Protein AF-X0PA87-F1 (afdb_monomer)

Secondary structure (DSSP, 8-state):
---TT-EEEETTTEEEEEEEE--SS-E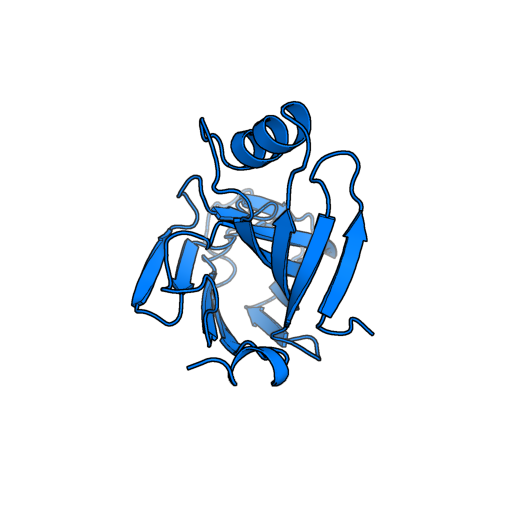EEEETTEEEEEEEEEEEEEE--SHHHHHHHHHTTT-S---SSEEEEEEEEEEEE-SSS-EE---EEEEEETTS-EEETTSTTEEETTTT-EE-TT-EEEEEEEEE-TTSSTTS--SEEEEEEPPEEETTT-SEEE--EEEEEEPEE-GGGS---

Radius of gyration: 17.2 Å; Cα contacts (8 Å, |Δi|>4): 449; chains: 1; bounding box: 37×33×51 Å

Solvent-accessible surface area (backbone atoms only — not comparable to full-atom values): 9446 Å² total; per-residue (Å²): 134,92,56,68,73,44,65,50,80,38,91,60,41,21,39,39,29,34,49,27,40,40,47,97,54,70,47,79,48,75,30,82,54,37,38,40,32,42,50,36,36,34,33,35,36,31,40,44,80,50,69,67,17,41,48,51,58,7,53,78,40,78,37,95,66,63,67,80,60,37,29,30,41,42,34,37,34,35,45,33,31,62,36,92,53,42,32,25,34,37,27,57,49,30,35,36,39,61,78,73,46,73,47,47,39,80,38,64,49,34,46,47,74,40,46,64,37,75,39,48,46,69,35,73,50,78,36,45,36,42,31,66,36,62,83,62,43,103,74,49,67,55,59,28,36,38,43,32,33,34,50,20,23,30,60,89,75,67,44,77,66,24,69,49,54,71,46,81,38,53,40,46,65,58,76,87,73,70,80,80,125

Foldseek 3Di:
DDDAQDWDQDPQAGIKGWFKWFDPAWDWDDFPQKIKIFGIKTKIWTADDDPNNQCSVQVQLVHPGDDGGFIKMKTKMKMFGQDQAKKFWQWFQWKAFQVGDIDGCPHSQKDKPSHRDIDGHGDMDMIMIMGGQRPPDPHSDGQKMKTKGQFMAGPVVRHGPGHIDMDIGGMDGDPVVPPPD

Nearest PDB structures (foldseek):
  7n61-assembly1_0J  TM=5.882E-01  e=2.502E-02  Chlamydomonas reinhardtii
  4be5-assembly1_A  TM=5.540E-01  e=1.232E-01  Vibrio cholerae MJ-1236
  7som-assembly1_K  TM=5.289E-01  e=8.385E-02  Chlamydomonas reinhardtii
  4bei-assembly1_H  TM=6.054E-01  e=5.743E-01  Vibrio cholerae MJ-1236
  7ptb-assembly1_A  TM=3.707E-01  e=1.900E-02  Homo sapiens

pLDDT: mean 90.06, std 13.09, range [32.44, 98.69]

Structure (mmCIF, N/CA/C/O backbone):
data_AF-X0PA87-F1
#
_entry.id   AF-X0PA87-F1
#
loop_
_atom_site.group_PDB
_atom_site.id
_atom_site.type_symbol
_atom_site.label_atom_id
_atom_site.label_alt_id
_atom_site.label_comp_id
_atom_site.label_asym_id
_atom_site.label_entity_id
_atom_site.label_seq_id
_atom_site.pdbx_PDB_ins_code
_atom_site.Cartn_x
_atom_site.Cartn_y
_atom_site.Cartn_z
_atom_site.occupancy
_atom_site.B_iso_or_equiv
_atom_site.auth_seq_id
_atom_site.auth_comp_id
_atom_site.auth_asym_id
_atom_site.auth_atom_id
_atom_site.pdbx_PDB_model_num
ATOM 1 N N . MET A 1 1 ? -12.350 4.357 -14.868 1.00 54.88 1 MET A N 1
ATOM 2 C CA . MET A 1 1 ? -12.023 2.932 -14.629 1.00 54.88 1 MET A CA 1
ATOM 3 C C . MET A 1 1 ? -10.604 2.688 -15.135 1.00 54.88 1 MET A C 1
ATOM 5 O O . MET A 1 1 ? -10.322 3.093 -16.253 1.00 54.88 1 MET A O 1
ATOM 9 N N . TYR A 1 2 ? -9.698 2.139 -14.320 1.00 68.12 2 TYR A N 1
ATOM 10 C CA . TYR A 1 2 ? -8.315 1.862 -14.744 1.00 68.12 2 TYR A CA 1
ATOM 11 C C . TYR A 1 2 ? -8.292 0.646 -15.678 1.00 68.12 2 TYR A C 1
ATOM 13 O O . TYR A 1 2 ? -8.877 -0.379 -15.330 1.00 68.12 2 TYR A O 1
ATOM 21 N N . LYS A 1 3 ? -7.640 0.746 -16.842 1.00 82.62 3 LYS A N 1
ATOM 22 C CA . LYS A 1 3 ? -7.539 -0.363 -17.802 1.00 82.62 3 LYS A CA 1
ATOM 23 C C . LYS A 1 3 ? -6.118 -0.922 -17.787 1.00 82.62 3 LYS A C 1
ATOM 25 O O . LYS A 1 3 ? -5.158 -0.171 -17.950 1.00 82.62 3 LYS A O 1
ATOM 30 N N . ILE A 1 4 ? -5.990 -2.232 -17.578 1.00 87.75 4 ILE A N 1
ATOM 31 C CA . ILE A 1 4 ? -4.696 -2.919 -17.652 1.00 87.75 4 ILE A CA 1
ATOM 32 C C . ILE A 1 4 ? -4.081 -2.671 -19.039 1.00 87.75 4 ILE A C 1
ATOM 34 O O . ILE A 1 4 ? -4.796 -2.540 -20.030 1.00 87.75 4 ILE A O 1
ATOM 38 N N . GLY A 1 5 ? -2.762 -2.497 -19.088 1.00 86.44 5 GLY A N 1
ATOM 39 C CA . GLY A 1 5 ? -2.028 -2.148 -20.300 1.00 86.44 5 GLY A CA 1
ATOM 40 C C . GLY A 1 5 ? -1.913 -0.642 -20.551 1.00 86.44 5 GLY A C 1
ATOM 41 O O . GLY A 1 5 ? -1.019 -0.234 -21.295 1.00 86.44 5 GLY A O 1
ATOM 42 N N . GLN A 1 6 ? -2.735 0.198 -19.903 1.00 90.00 6 GLN A N 1
ATOM 43 C CA . GLN A 1 6 ? -2.573 1.654 -19.972 1.00 90.00 6 GLN A CA 1
ATOM 44 C C . GLN A 1 6 ? -1.237 2.090 -19.374 1.00 90.00 6 GLN A C 1
ATOM 46 O O . GLN A 1 6 ? -0.780 1.554 -18.361 1.00 90.00 6 GLN A O 1
ATOM 51 N N . TYR A 1 7 ? -0.642 3.111 -19.983 1.00 93.00 7 TYR A N 1
ATOM 52 C CA . TYR A 1 7 ? 0.563 3.745 -19.477 1.00 93.00 7 TYR A CA 1
ATOM 53 C C . TYR A 1 7 ? 0.466 5.267 -19.546 1.00 93.00 7 TYR A C 1
ATOM 55 O O . TYR A 1 7 ? -0.302 5.827 -20.325 1.00 93.00 7 TYR A O 1
ATOM 63 N N . TYR A 1 8 ? 1.297 5.928 -18.750 1.00 93.00 8 TYR A N 1
ATOM 64 C CA . TYR A 1 8 ? 1.559 7.359 -18.842 1.00 93.00 8 TYR A CA 1
ATOM 65 C C . TYR A 1 8 ? 3.053 7.625 -18.652 1.00 93.00 8 TYR A C 1
ATOM 67 O O . TYR A 1 8 ? 3.792 6.772 -18.159 1.00 93.00 8 TYR A O 1
ATOM 75 N N . ASN A 1 9 ? 3.519 8.799 -19.069 1.00 95.12 9 ASN A N 1
ATOM 76 C CA . ASN A 1 9 ? 4.900 9.214 -18.839 1.00 95.12 9 ASN A CA 1
ATOM 77 C C . ASN A 1 9 ? 4.961 10.113 -17.601 1.00 95.12 9 ASN A C 1
ATOM 79 O O . ASN A 1 9 ? 4.215 11.082 -17.492 1.00 95.12 9 ASN A O 1
ATOM 83 N N . SER A 1 10 ? 5.865 9.793 -16.685 1.00 94.69 10 SER A N 1
ATOM 84 C CA . SER A 1 10 ? 6.226 10.605 -15.530 1.00 94.69 10 SER A CA 1
ATOM 85 C C . SER A 1 10 ? 7.585 11.252 -15.769 1.00 94.69 10 SER A C 1
ATOM 87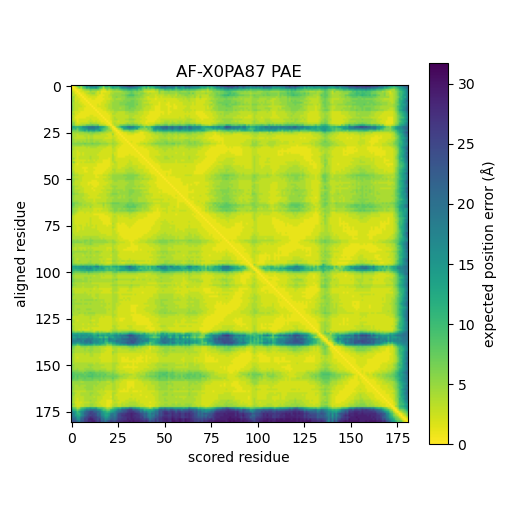 O O . SER A 1 10 ? 8.547 10.574 -16.138 1.00 94.69 10 SER A O 1
ATOM 89 N N . ALA A 1 11 ? 7.693 12.553 -15.496 1.00 94.06 11 ALA A N 1
ATOM 90 C CA . ALA A 1 11 ? 8.983 13.237 -15.501 1.00 94.06 11 ALA A CA 1
ATOM 91 C C . ALA A 1 11 ? 9.952 12.613 -14.477 1.00 94.06 11 ALA A C 1
ATOM 93 O O . ALA A 1 11 ? 11.125 12.411 -14.794 1.00 94.06 11 ALA A O 1
ATOM 94 N N . LYS A 1 12 ? 9.441 12.226 -13.294 1.00 94.69 12 LYS A N 1
ATOM 95 C CA . LYS A 1 12 ? 10.229 11.661 -12.186 1.00 94.69 12 LYS A CA 1
ATOM 96 C C . LYS A 1 12 ? 10.610 10.192 -12.400 1.00 94.69 12 LYS A C 1
ATOM 98 O O . LYS A 1 12 ? 11.721 9.817 -12.042 1.00 94.69 12 LYS A O 1
ATOM 103 N N . TYR A 1 13 ? 9.734 9.387 -13.009 1.00 94.00 13 TYR A N 1
ATOM 104 C CA . TYR A 1 13 ? 9.865 7.917 -13.021 1.00 94.00 13 TYR A CA 1
ATOM 105 C C . TYR A 1 13 ? 9.933 7.268 -14.413 1.00 94.00 13 TYR A C 1
ATOM 107 O O . TYR A 1 13 ? 10.016 6.047 -14.531 1.00 94.00 13 TYR A O 1
ATOM 115 N N . GLY A 1 14 ? 9.888 8.053 -15.489 1.00 94.38 14 GLY A N 1
ATOM 116 C CA . GLY A 1 14 ? 9.795 7.512 -16.844 1.00 94.38 14 GLY A CA 1
ATOM 117 C C . GLY A 1 14 ? 8.398 6.968 -17.147 1.00 94.38 14 GLY A C 1
ATOM 1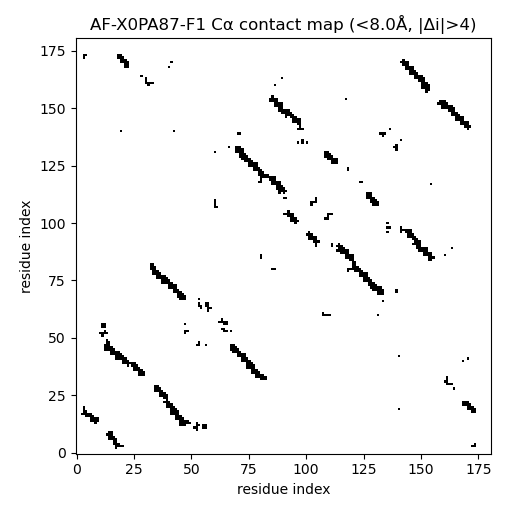18 O O . GLY A 1 14 ? 7.397 7.488 -16.655 1.00 94.38 14 GLY A O 1
ATOM 119 N N . ARG A 1 15 ? 8.295 5.952 -18.008 1.00 96.06 15 ARG A N 1
ATOM 120 C CA . ARG A 1 15 ? 6.987 5.385 -18.375 1.00 96.06 15 ARG A CA 1
ATOM 121 C C . ARG A 1 15 ? 6.460 4.516 -17.237 1.00 96.06 15 ARG A C 1
ATOM 123 O O . ARG A 1 15 ? 7.155 3.598 -16.836 1.00 96.06 15 ARG A O 1
ATOM 130 N N . ILE A 1 16 ? 5.230 4.753 -16.795 1.00 94.75 16 ILE A N 1
ATOM 131 C CA . ILE A 1 16 ? 4.527 3.940 -15.798 1.00 94.75 16 ILE A CA 1
ATOM 132 C C . ILE A 1 16 ? 3.404 3.193 -16.508 1.00 94.75 16 ILE A C 1
ATOM 134 O O . ILE A 1 16 ? 2.519 3.830 -17.080 1.00 94.75 16 ILE A O 1
ATOM 138 N N . LYS A 1 17 ? 3.434 1.860 -16.486 1.00 93.88 17 LYS A N 1
ATOM 139 C CA . LYS A 1 17 ? 2.418 0.982 -17.084 1.00 93.88 17 LYS A CA 1
ATOM 140 C C . LYS A 1 17 ? 1.664 0.231 -15.991 1.00 93.88 17 LYS A C 1
ATOM 142 O O . LYS A 1 17 ? 2.292 -0.388 -15.142 1.00 93.88 17 LYS A O 1
ATOM 147 N N . LEU A 1 18 ? 0.333 0.239 -16.037 1.00 93.00 18 LEU A N 1
ATOM 148 C CA . LEU A 1 18 ? -0.506 -0.622 -15.200 1.00 93.00 18 LEU A CA 1
ATOM 149 C C . LEU A 1 18 ? -0.502 -2.042 -15.778 1.00 93.00 18 LEU A C 1
ATOM 151 O O . LEU A 1 18 ? -0.978 -2.247 -16.895 1.00 93.00 18 LEU A O 1
ATOM 155 N N . THR A 1 19 ? 0.012 -3.014 -15.031 1.00 91.62 19 THR A N 1
ATOM 156 C CA . THR A 1 19 ? 0.143 -4.411 -15.481 1.00 91.62 19 THR A CA 1
ATOM 157 C C . THR A 1 19 ? -0.821 -5.353 -14.774 1.00 91.62 19 THR A C 1
ATOM 159 O O . THR A 1 19 ? -1.276 -6.308 -15.395 1.00 91.62 19 THR A O 1
ATOM 162 N N . GLY A 1 20 ? -1.220 -5.048 -13.537 1.00 91.25 20 GLY A N 1
ATOM 163 C CA . GLY A 1 20 ? -2.199 -5.847 -12.803 1.00 91.25 20 GLY A CA 1
ATOM 164 C C . GLY A 1 20 ? -3.078 -5.024 -11.867 1.00 91.25 20 GLY A C 1
ATOM 165 O O . GLY A 1 20 ? -2.717 -3.924 -11.445 1.00 91.25 20 GLY A O 1
ATOM 166 N N . ILE A 1 21 ? -4.252 -5.549 -11.527 1.00 91.62 21 ILE A N 1
ATOM 167 C CA . ILE A 1 21 ? -5.186 -4.936 -10.573 1.00 91.62 21 ILE A CA 1
ATOM 168 C C . ILE A 1 21 ? -5.837 -6.012 -9.714 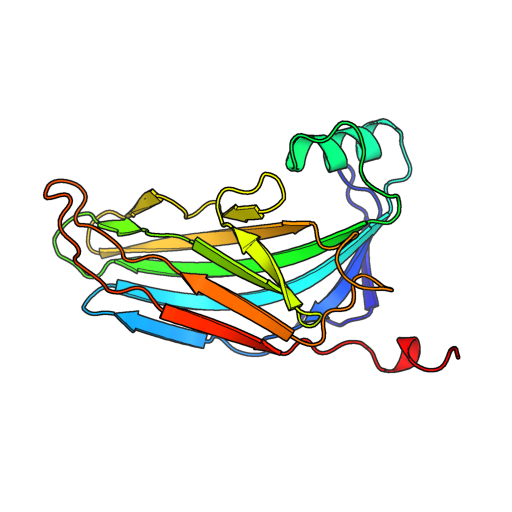1.00 91.62 21 ILE A C 1
ATOM 170 O O . ILE A 1 21 ? -6.230 -7.054 -10.228 1.00 91.62 21 ILE A O 1
ATOM 174 N N . SER A 1 22 ? -5.979 -5.759 -8.414 1.00 86.69 22 SER A N 1
ATOM 175 C CA . SER A 1 22 ? -6.669 -6.699 -7.531 1.00 86.69 22 SER A CA 1
ATOM 176 C C . SER A 1 22 ? -8.156 -6.425 -7.411 1.00 86.69 22 SER A C 1
ATOM 178 O O . SER A 1 22 ? -9.012 -7.278 -7.636 1.00 86.69 22 SER A O 1
ATOM 180 N N . THR A 1 23 ? -8.477 -5.197 -7.027 1.00 68.19 23 THR A N 1
ATOM 181 C CA . THR A 1 23 ? -9.795 -4.868 -6.512 1.00 68.19 23 THR A CA 1
ATOM 182 C C . THR A 1 23 ? -10.525 -3.966 -7.497 1.00 68.19 23 THR A C 1
ATOM 184 O O . THR A 1 23 ? -10.134 -2.829 -7.752 1.00 68.19 23 THR A O 1
ATOM 187 N N . LYS A 1 24 ? -11.626 -4.484 -8.061 1.00 64.69 24 LYS A N 1
ATOM 188 C CA . LYS A 1 24 ? -12.624 -3.680 -8.795 1.00 64.69 24 LYS A CA 1
ATOM 189 C C . LYS A 1 24 ? -13.579 -2.933 -7.850 1.00 64.69 24 LYS A C 1
ATOM 191 O O . LYS A 1 24 ? -14.356 -2.103 -8.308 1.00 64.69 24 LYS A O 1
ATOM 196 N N . ARG A 1 25 ? -13.543 -3.255 -6.550 1.00 78.31 25 ARG A N 1
ATOM 197 C CA . ARG A 1 25 ? -14.411 -2.714 -5.496 1.00 78.31 25 ARG A CA 1
ATOM 198 C C . ARG A 1 25 ? -13.648 -2.542 -4.186 1.00 78.31 25 ARG A C 1
ATOM 200 O O . ARG A 1 25 ? -12.702 -3.282 -3.930 1.00 78.31 25 ARG A O 1
ATOM 207 N N . ASN A 1 26 ? -14.121 -1.622 -3.355 1.00 92.06 26 ASN A N 1
ATOM 208 C CA . ASN A 1 26 ? -13.620 -1.421 -2.000 1.00 92.06 26 ASN A CA 1
ATOM 209 C C . ASN A 1 26 ? -13.784 -2.694 -1.147 1.00 92.06 26 ASN A C 1
ATOM 211 O O . ASN A 1 26 ? -14.815 -3.364 -1.233 1.00 92.06 26 ASN A O 1
ATOM 215 N N . VAL A 1 27 ? -12.804 -2.986 -0.289 1.00 94.50 27 VAL A N 1
ATOM 216 C CA . VAL A 1 27 ? -12.886 -4.037 0.743 1.00 94.50 27 VAL A CA 1
ATOM 217 C C . VAL A 1 27 ? -12.806 -3.377 2.115 1.00 94.50 27 VAL A C 1
ATOM 219 O O . VAL A 1 27 ? -11.877 -2.614 2.364 1.00 94.50 27 VAL A O 1
ATOM 222 N N . VAL A 1 28 ? -13.778 -3.635 2.991 1.00 97.19 28 VAL A N 1
ATOM 223 C CA . VAL A 1 28 ? -13.939 -2.916 4.265 1.00 97.19 28 VAL A CA 1
ATOM 224 C C . VAL A 1 28 ? -13.661 -3.839 5.448 1.00 97.19 28 VAL A C 1
ATOM 226 O O . VAL A 1 28 ? -14.223 -4.927 5.538 1.00 97.19 28 VAL A O 1
ATOM 229 N N . TYR A 1 29 ? -12.839 -3.364 6.379 1.00 98.00 29 TYR A N 1
ATOM 230 C CA . TYR A 1 29 ? -12.513 -4.019 7.637 1.00 98.00 29 TYR A CA 1
ATOM 231 C C . TYR A 1 29 ? -12.895 -3.103 8.795 1.00 98.00 29 TYR A C 1
ATOM 233 O O . TYR A 1 29 ? -12.326 -2.026 8.960 1.00 98.00 29 TYR A O 1
ATOM 241 N N . THR A 1 30 ? -13.838 -3.551 9.619 1.00 98.19 30 THR A N 1
ATOM 242 C CA . THR A 1 30 ? -14.229 -2.854 10.848 1.00 98.19 30 THR A CA 1
ATOM 243 C C . THR A 1 30 ? -13.628 -3.574 12.046 1.00 98.19 30 THR A C 1
ATOM 245 O O . THR A 1 30 ? -13.776 -4.792 12.201 1.00 98.19 30 THR A O 1
ATOM 248 N N . ARG A 1 31 ? -12.919 -2.828 12.892 1.00 97.81 31 ARG A N 1
ATOM 249 C CA . ARG A 1 31 ? -12.342 -3.305 14.152 1.00 97.81 31 ARG A CA 1
ATOM 250 C C . ARG A 1 31 ? -12.683 -2.284 15.230 1.00 97.81 31 ARG A C 1
ATOM 252 O O . ARG A 1 31 ? -12.038 -1.243 15.338 1.00 97.81 31 ARG A O 1
ATOM 259 N N . ASN A 1 32 ? -13.724 -2.579 16.011 1.00 97.25 32 ASN A N 1
ATOM 260 C CA . ASN A 1 32 ? -14.371 -1.619 16.909 1.00 97.25 32 ASN A CA 1
ATOM 261 C C . ASN A 1 32 ? -14.790 -0.354 16.137 1.00 97.25 32 ASN A C 1
ATOM 263 O O . ASN A 1 32 ? -15.474 -0.455 15.123 1.00 97.25 32 ASN A O 1
ATOM 267 N N . GLN A 1 33 ? -14.367 0.825 16.590 1.00 97.81 33 GLN A N 1
ATOM 268 C CA . GLN A 1 33 ? -14.696 2.110 15.972 1.00 97.81 33 GLN A CA 1
ATOM 269 C C . GLN A 1 33 ? -13.639 2.560 14.944 1.00 97.81 33 GLN A C 1
ATOM 271 O O . GLN A 1 33 ? -13.650 3.707 14.514 1.00 97.81 33 GLN A O 1
ATOM 276 N N . LEU A 1 34 ? -12.730 1.674 14.521 1.00 98.31 34 LEU A N 1
ATOM 277 C CA . LEU A 1 34 ? -11.783 1.936 13.437 1.00 98.31 34 LEU A CA 1
ATOM 278 C C . LEU A 1 34 ? -12.212 1.175 12.181 1.00 98.31 34 LEU A C 1
ATOM 280 O O . LEU A 1 34 ? -12.388 -0.046 12.220 1.00 98.31 34 LEU A O 1
ATOM 284 N N . ILE A 1 35 ? -12.371 1.894 11.073 1.00 98.62 35 ILE A N 1
ATOM 285 C CA . ILE A 1 35 ? -12.762 1.321 9.783 1.00 98.62 35 ILE A CA 1
ATOM 286 C C . ILE A 1 35 ? -11.627 1.537 8.791 1.00 98.62 35 ILE A C 1
ATOM 288 O O . ILE A 1 35 ? -11.270 2.679 8.505 1.00 98.62 35 ILE A O 1
ATOM 292 N N . THR A 1 36 ? -11.110 0.455 8.216 1.00 98.56 36 THR A N 1
ATOM 293 C CA . THR A 1 36 ? -10.138 0.511 7.123 1.00 98.56 36 THR A CA 1
ATOM 294 C C . THR A 1 36 ? -10.773 0.006 5.837 1.00 98.56 36 THR A C 1
ATOM 296 O O . THR A 1 36 ? -11.317 -1.092 5.785 1.00 98.56 36 THR A O 1
ATOM 299 N N . THR A 1 37 ? -10.702 0.805 4.778 1.00 98.25 37 THR A N 1
ATOM 300 C CA . THR A 1 37 ? -11.190 0.455 3.444 1.00 98.25 37 THR A CA 1
ATOM 301 C C . THR A 1 37 ? -10.017 0.332 2.490 1.00 98.25 37 THR A C 1
ATOM 303 O O . THR A 1 37 ? -9.390 1.337 2.180 1.00 98.25 37 THR A O 1
ATOM 306 N N . ILE A 1 38 ? -9.744 -0.862 1.975 1.00 97.31 38 ILE A N 1
ATOM 307 C CA . ILE A 1 38 ? -8.821 -1.034 0.852 1.00 97.31 38 ILE A CA 1
ATOM 308 C C . ILE A 1 38 ? -9.540 -0.563 -0.410 1.00 97.31 38 ILE A C 1
ATOM 310 O O . ILE A 1 38 ? -10.510 -1.187 -0.840 1.00 97.31 38 ILE A O 1
ATOM 314 N N . ASN A 1 39 ? -9.098 0.561 -0.975 1.00 95.00 39 ASN A N 1
ATOM 315 C CA . ASN A 1 39 ? -9.761 1.207 -2.106 1.00 95.00 39 ASN A CA 1
ATOM 316 C C . ASN A 1 39 ? -9.394 0.538 -3.428 1.00 95.00 39 ASN A C 1
ATOM 318 O O . ASN A 1 39 ? -10.259 0.200 -4.232 1.00 95.00 39 ASN A O 1
ATOM 322 N N . TRP A 1 40 ? -8.096 0.349 -3.650 1.00 93.56 40 TRP A N 1
ATOM 323 C CA . TRP A 1 40 ? -7.574 -0.357 -4.811 1.00 93.56 40 TRP A CA 1
ATOM 324 C C . TRP A 1 40 ? -6.172 -0.895 -4.533 1.00 93.56 40 TRP A C 1
ATOM 326 O O . TRP A 1 40 ? -5.426 -0.325 -3.740 1.00 93.56 40 TRP A O 1
ATOM 336 N N . ALA A 1 41 ? -5.794 -1.953 -5.242 1.00 94.19 41 ALA A N 1
ATOM 337 C CA . ALA A 1 41 ? -4.422 -2.442 -5.314 1.00 94.19 41 ALA A CA 1
ATOM 338 C C . ALA A 1 41 ? -4.042 -2.694 -6.775 1.00 94.19 41 ALA A C 1
ATOM 340 O O . ALA A 1 41 ? -4.835 -3.259 -7.534 1.00 94.19 41 ALA A O 1
ATOM 341 N N . LYS A 1 42 ? -2.856 -2.232 -7.172 1.00 93.00 42 LYS A N 1
ATOM 342 C CA . LYS A 1 42 ? -2.364 -2.232 -8.553 1.00 93.00 42 LYS A CA 1
ATOM 343 C C . LYS A 1 42 ? -0.923 -2.704 -8.603 1.00 93.00 42 LYS A C 1
ATOM 345 O O . LYS A 1 42 ? -0.132 -2.334 -7.742 1.00 93.00 42 LYS A O 1
ATOM 350 N N . ILE A 1 43 ? -0.591 -3.439 -9.651 1.00 92.94 43 ILE A N 1
ATOM 351 C CA . ILE A 1 43 ? 0.782 -3.733 -10.040 1.00 92.94 43 ILE A CA 1
ATOM 352 C C . ILE A 1 43 ? 1.135 -2.810 -11.197 1.00 92.94 43 ILE A C 1
ATOM 354 O O . ILE A 1 43 ? 0.401 -2.739 -12.188 1.00 92.94 43 ILE A O 1
ATOM 358 N N . CYS A 1 44 ? 2.233 -2.083 -11.050 1.00 92.75 44 CYS A N 1
ATOM 359 C CA . CYS A 1 44 ? 2.712 -1.142 -12.045 1.00 92.75 44 CYS A CA 1
ATOM 360 C C . CYS A 1 44 ? 4.177 -1.421 -12.365 1.00 92.75 44 CYS A C 1
ATOM 362 O O . CYS A 1 44 ? 4.960 -1.731 -11.471 1.00 92.75 44 CYS A O 1
ATOM 364 N N . THR A 1 45 ? 4.551 -1.234 -13.626 1.00 93.00 45 THR A N 1
ATOM 365 C CA . THR A 1 45 ? 5.934 -1.321 -14.092 1.00 93.00 45 THR A CA 1
ATOM 366 C C . THR A 1 45 ? 6.404 0.052 -14.545 1.00 93.00 45 THR A C 1
ATOM 368 O O . THR A 1 45 ? 5.785 0.675 -15.414 1.00 93.00 45 THR A O 1
ATOM 371 N N . ASN A 1 46 ? 7.513 0.504 -13.975 1.00 94.06 46 ASN A N 1
ATOM 372 C CA . ASN A 1 46 ? 8.196 1.726 -14.355 1.00 94.06 46 ASN A CA 1
ATOM 373 C C . ASN A 1 46 ? 9.361 1.410 -15.291 1.00 94.06 46 ASN A C 1
ATOM 375 O O . ASN A 1 46 ? 10.127 0.474 -15.076 1.00 94.06 46 ASN A O 1
ATOM 379 N N . THR A 1 47 ? 9.523 2.228 -16.325 1.00 95.06 47 THR A N 1
ATOM 380 C CA . THR A 1 47 ? 10.656 2.182 -17.254 1.00 95.06 47 THR A CA 1
ATOM 381 C C . THR A 1 47 ? 11.354 3.544 -17.274 1.00 95.06 47 THR A C 1
ATOM 383 O O . THR A 1 47 ? 11.083 4.369 -18.162 1.00 95.06 47 THR A O 1
ATOM 386 N N . PRO A 1 48 ? 12.225 3.820 -16.285 1.00 94.25 48 PRO A N 1
ATOM 387 C CA . PRO A 1 48 ? 13.125 4.965 -16.311 1.00 94.25 48 PRO A CA 1
ATOM 388 C C . PRO A 1 48 ? 13.957 5.032 -17.600 1.00 94.25 48 PRO A C 1
ATOM 390 O O . PRO A 1 48 ? 14.578 4.055 -18.024 1.00 94.25 48 PRO A O 1
ATOM 393 N N . LYS A 1 49 ? 14.021 6.211 -18.223 1.00 95.06 49 LYS A N 1
ATOM 394 C CA . LYS A 1 49 ? 14.835 6.456 -19.425 1.00 95.06 49 LYS A CA 1
ATOM 395 C C . LYS A 1 49 ? 16.134 7.186 -19.103 1.00 95.06 49 LYS A C 1
ATOM 397 O O . LYS A 1 49 ? 17.178 6.836 -19.652 1.00 95.06 49 LYS A O 1
ATOM 402 N N . THR A 1 50 ? 16.078 8.167 -18.205 1.00 96.25 50 THR A N 1
ATOM 403 C CA . THR A 1 50 ? 17.225 9.016 -17.849 1.00 96.25 50 THR A CA 1
ATOM 404 C C . THR A 1 50 ? 17.922 8.541 -16.573 1.00 96.25 50 THR A C 1
ATOM 406 O O . THR A 1 50 ? 17.342 7.807 -15.770 1.00 96.25 50 THR A O 1
ATOM 409 N N . ALA A 1 51 ? 19.169 8.977 -16.363 1.00 95.25 51 ALA A N 1
ATOM 410 C CA . ALA A 1 51 ? 19.904 8.711 -15.123 1.00 95.25 51 ALA A CA 1
ATOM 411 C C . ALA A 1 51 ? 19.174 9.282 -13.894 1.00 95.25 51 ALA A C 1
ATOM 413 O O . ALA A 1 51 ? 18.995 8.569 -12.913 1.00 95.25 51 ALA A O 1
ATOM 414 N N . ALA A 1 52 ? 18.649 10.510 -13.986 1.00 96.38 52 ALA A N 1
ATOM 415 C CA . ALA A 1 52 ? 17.862 11.123 -12.916 1.00 96.38 52 ALA A CA 1
ATOM 416 C C . ALA A 1 52 ? 16.613 10.298 -12.557 1.00 96.38 52 ALA A C 1
ATOM 418 O O . ALA A 1 52 ? 16.327 10.093 -11.384 1.00 96.38 52 ALA A O 1
ATOM 419 N N . GLN A 1 53 ? 15.896 9.758 -13.552 1.00 96.50 53 GLN A N 1
ATOM 420 C CA . GLN A 1 53 ? 14.742 8.887 -13.297 1.00 96.50 53 GLN A CA 1
ATOM 421 C C . GLN A 1 53 ? 15.141 7.582 -12.601 1.00 96.50 53 GLN A C 1
ATOM 423 O O . GLN A 1 53 ? 14.410 7.105 -11.735 1.00 96.50 53 GLN A O 1
ATOM 428 N N . ARG A 1 54 ? 16.298 7.008 -12.959 1.00 93.75 54 ARG A N 1
ATOM 429 C CA . ARG A 1 54 ? 16.839 5.811 -12.296 1.00 93.75 54 ARG A CA 1
ATOM 430 C C . ARG A 1 54 ? 17.216 6.093 -10.840 1.00 93.75 54 ARG A C 1
ATOM 432 O O . ARG A 1 54 ? 16.813 5.322 -9.978 1.00 93.75 54 ARG A O 1
ATOM 439 N N . ILE A 1 55 ? 17.893 7.214 -10.575 1.00 94.62 55 ILE A N 1
ATOM 440 C CA . ILE A 1 55 ? 18.250 7.657 -9.217 1.00 94.62 55 ILE A CA 1
ATOM 441 C C . ILE A 1 55 ? 16.985 7.861 -8.383 1.00 94.62 55 ILE A C 1
ATOM 443 O O . ILE A 1 55 ? 16.830 7.215 -7.356 1.00 94.62 55 ILE A O 1
ATOM 447 N N . ASN A 1 56 ? 16.026 8.651 -8.877 1.00 94.12 56 ASN A N 1
ATOM 448 C CA . ASN A 1 56 ? 14.758 8.896 -8.183 1.00 94.12 56 ASN A CA 1
ATOM 449 C C . ASN A 1 56 ? 14.021 7.599 -7.820 1.00 94.12 56 ASN A C 1
ATOM 451 O O . ASN A 1 56 ? 13.427 7.501 -6.753 1.00 94.12 56 ASN A O 1
ATOM 455 N N . SER A 1 57 ? 14.042 6.616 -8.722 1.00 92.50 57 SER A N 1
ATOM 456 C CA . SER A 1 57 ? 13.370 5.333 -8.510 1.00 92.50 57 SER A CA 1
ATOM 457 C C . SER A 1 57 ? 14.037 4.495 -7.421 1.00 92.50 57 SER A C 1
ATOM 459 O O . SER A 1 57 ? 13.344 3.772 -6.715 1.00 92.50 57 SER A O 1
ATOM 461 N N . ALA A 1 58 ? 15.362 4.576 -7.294 1.00 91.69 58 ALA A N 1
ATOM 462 C CA . ALA A 1 58 ? 16.115 3.858 -6.273 1.00 91.69 58 ALA A CA 1
ATOM 463 C C . ALA A 1 58 ? 16.043 4.562 -4.909 1.00 91.69 58 ALA A C 1
ATOM 465 O O . ALA A 1 58 ? 15.828 3.901 -3.895 1.00 91.69 58 ALA A O 1
ATOM 466 N N . SER A 1 59 ? 16.105 5.899 -4.898 1.00 92.06 59 SER A N 1
ATOM 467 C CA . SER A 1 59 ? 16.006 6.713 -3.683 1.00 92.06 59 SER A CA 1
ATOM 468 C C . SER A 1 59 ? 14.672 6.563 -2.958 1.00 92.06 59 SER A C 1
ATOM 470 O O . SER A 1 59 ? 14.663 6.597 -1.734 1.00 92.06 59 SER A O 1
ATOM 472 N N . ASP A 1 60 ? 13.562 6.355 -3.679 1.00 89.81 60 ASP A N 1
ATOM 473 C CA . ASP A 1 60 ? 12.262 6.094 -3.046 1.00 89.81 60 ASP A CA 1
ATOM 474 C C . ASP A 1 60 ? 12.317 4.858 -2.114 1.00 89.81 60 ASP A C 1
ATOM 476 O O . ASP A 1 60 ? 11.575 4.824 -1.143 1.00 89.81 60 ASP A O 1
ATOM 480 N N . TYR A 1 61 ? 13.210 3.888 -2.368 1.00 89.62 61 TYR A N 1
ATOM 481 C CA . TYR A 1 61 ? 13.390 2.662 -1.571 1.00 89.62 61 TYR A CA 1
ATOM 482 C C . TYR A 1 61 ? 14.724 2.611 -0.804 1.00 89.62 61 TYR A C 1
ATOM 484 O O . TYR A 1 61 ? 15.130 1.537 -0.374 1.00 89.62 61 TYR A O 1
ATOM 492 N N . ASN A 1 62 ? 15.437 3.736 -0.679 1.00 90.19 62 ASN A N 1
ATOM 493 C CA . ASN A 1 62 ? 16.771 3.796 -0.062 1.00 90.19 62 ASN A CA 1
ATOM 494 C C . ASN A 1 62 ? 17.816 2.840 -0.693 1.00 90.19 62 ASN A C 1
ATOM 496 O O . ASN A 1 62 ? 18.687 2.310 -0.012 1.00 90.19 62 ASN A O 1
ATOM 500 N N . LEU A 1 63 ? 17.737 2.604 -2.008 1.00 89.44 63 LEU A N 1
ATOM 501 C CA . LEU A 1 63 ? 18.651 1.713 -2.733 1.00 89.44 63 LEU A CA 1
ATOM 502 C C . LEU A 1 63 ? 19.642 2.494 -3.606 1.00 89.44 63 LEU A C 1
ATOM 504 O O . LEU A 1 63 ? 19.300 3.534 -4.166 1.00 89.44 63 LEU A O 1
ATOM 508 N N . ASP A 1 64 ? 20.820 1.912 -3.849 1.00 89.88 64 ASP A N 1
ATOM 509 C CA . ASP A 1 64 ? 21.787 2.435 -4.831 1.00 89.88 64 ASP A CA 1
ATOM 510 C C . ASP A 1 64 ? 21.254 2.357 -6.269 1.00 89.88 64 ASP A C 1
ATOM 512 O O . ASP A 1 64 ? 21.501 3.221 -7.112 1.00 89.88 64 ASP A O 1
ATOM 516 N N . LYS A 1 65 ? 20.535 1.270 -6.575 1.00 89.12 65 LYS A N 1
ATOM 517 C CA . LYS A 1 65 ? 19.920 1.036 -7.881 1.00 89.12 65 LYS A CA 1
ATOM 518 C C . LYS A 1 65 ? 18.695 0.140 -7.777 1.00 89.12 65 LYS A C 1
ATOM 520 O O . LYS A 1 65 ? 18.638 -0.785 -6.968 1.00 89.12 65 LYS A O 1
ATOM 525 N N . VAL A 1 66 ? 17.773 0.357 -8.706 1.00 87.06 66 VAL A N 1
ATOM 526 C CA . VAL A 1 66 ? 16.706 -0.585 -9.052 1.00 87.06 66 VAL A CA 1
ATOM 527 C C . VAL A 1 66 ? 16.959 -1.150 -10.445 1.00 87.06 66 VAL A C 1
ATOM 529 O O . VAL A 1 66 ? 17.697 -0.571 -11.249 1.00 87.06 66 VAL A O 1
ATOM 532 N N . SER A 1 67 ? 16.354 -2.296 -10.730 1.00 89.56 67 SER A N 1
ATOM 533 C CA . SER A 1 67 ? 16.219 -2.819 -12.087 1.00 89.56 67 SER A CA 1
ATOM 534 C C . SER A 1 67 ? 15.550 -1.793 -13.010 1.00 89.56 67 SER A C 1
ATOM 536 O O . SER A 1 67 ? 14.896 -0.837 -12.582 1.00 89.56 67 SER A O 1
ATOM 538 N N . ASN A 1 68 ? 15.757 -1.955 -14.313 1.00 89.56 68 ASN A N 1
ATOM 539 C CA . ASN A 1 68 ? 15.091 -1.134 -15.310 1.00 89.56 68 ASN A CA 1
ATOM 540 C C . ASN A 1 68 ? 14.679 -2.003 -16.509 1.00 89.56 68 ASN A C 1
ATOM 542 O O . ASN A 1 68 ? 15.562 -2.406 -17.269 1.00 89.56 68 ASN A O 1
ATOM 546 N N . PRO A 1 69 ? 13.378 -2.265 -16.714 1.00 91.75 69 PRO A N 1
ATOM 547 C CA . PRO A 1 69 ? 12.249 -1.763 -15.922 1.00 91.75 69 PRO A CA 1
ATOM 548 C C . PRO A 1 69 ? 12.220 -2.326 -14.490 1.00 91.75 69 PRO A C 1
ATOM 550 O O . PRO A 1 69 ? 12.907 -3.302 -14.216 1.00 91.75 69 PRO A O 1
ATOM 553 N N . TYR A 1 70 ? 11.428 -1.711 -13.604 1.00 91.25 70 TYR A N 1
ATOM 554 C CA . TYR A 1 70 ? 11.099 -2.280 -12.293 1.00 91.25 70 TYR A CA 1
ATOM 555 C C . TYR A 1 70 ? 9.601 -2.279 -12.024 1.00 91.25 70 TYR A C 1
ATOM 557 O O . TYR A 1 70 ? 8.876 -1.386 -12.468 1.00 91.25 70 TYR A O 1
ATOM 565 N N . THR A 1 71 ? 9.140 -3.252 -11.249 1.00 92.06 71 THR A N 1
ATOM 566 C CA . THR A 1 71 ? 7.729 -3.434 -10.919 1.00 92.06 71 THR A CA 1
ATOM 567 C C . THR A 1 71 ? 7.481 -3.261 -9.425 1.00 92.06 71 THR A C 1
ATOM 569 O O . THR A 1 71 ? 8.271 -3.683 -8.578 1.00 92.06 71 THR A O 1
ATOM 572 N N . TYR A 1 72 ? 6.356 -2.636 -9.095 1.00 93.31 72 TYR A N 1
ATOM 573 C CA . TYR A 1 72 ? 5.932 -2.382 -7.725 1.00 93.31 72 TYR A CA 1
ATOM 574 C C . TYR A 1 72 ? 4.430 -2.624 -7.555 1.00 93.31 72 TYR A C 1
ATOM 576 O O . TYR A 1 72 ? 3.629 -2.435 -8.477 1.00 93.31 72 TYR A O 1
ATOM 584 N N . LEU A 1 73 ? 4.048 -3.020 -6.345 1.00 93.94 73 LEU A N 1
ATOM 585 C CA . LEU A 1 73 ? 2.672 -2.978 -5.873 1.00 93.94 73 LEU A CA 1
ATOM 586 C C . LEU A 1 73 ? 2.396 -1.582 -5.311 1.00 93.94 73 LEU A C 1
ATOM 588 O O . LEU A 1 73 ? 3.179 -1.056 -4.523 1.00 93.94 73 LEU A O 1
ATOM 592 N N . LYS A 1 74 ? 1.249 -1.007 -5.671 1.00 94.75 74 LYS A N 1
ATOM 593 C CA . LYS A 1 74 ? 0.687 0.166 -5.001 1.00 94.75 74 LYS A CA 1
ATOM 594 C C . LYS A 1 74 ? -0.716 -0.135 -4.506 1.00 94.75 74 LYS A C 1
ATOM 596 O O . LYS A 1 74 ? -1.572 -0.562 -5.283 1.00 94.75 74 LYS A O 1
ATOM 601 N N . VAL A 1 75 ? -0.962 0.133 -3.233 1.00 96.19 75 VAL A N 1
ATOM 602 C CA . VAL A 1 75 ? -2.270 -0.014 -2.592 1.00 96.19 75 VAL A CA 1
ATOM 603 C C . VAL A 1 75 ? -2.697 1.345 -2.080 1.00 96.19 75 VAL A C 1
ATOM 605 O O . VAL A 1 75 ? -1.894 2.044 -1.481 1.00 96.19 75 VAL A O 1
ATOM 608 N N . GLN A 1 76 ? -3.948 1.725 -2.308 1.00 96.81 76 GLN A N 1
ATOM 609 C CA . GLN A 1 76 ? -4.560 2.845 -1.603 1.00 96.81 76 GLN A CA 1
ATOM 610 C C . GLN A 1 76 ? -5.593 2.304 -0.639 1.00 96.81 76 GLN A C 1
ATOM 612 O O . GLN A 1 76 ? -6.399 1.435 -0.993 1.00 96.81 76 GLN A O 1
ATOM 617 N N . TYR A 1 77 ? -5.586 2.852 0.562 1.00 97.94 77 TYR A N 1
ATOM 618 C CA . TYR A 1 77 ? -6.573 2.535 1.565 1.00 97.94 77 TYR A CA 1
ATOM 619 C C . TYR A 1 77 ? -6.973 3.785 2.336 1.00 97.94 77 TYR A C 1
ATOM 621 O O . TYR A 1 77 ? -6.278 4.795 2.361 1.00 97.94 77 TYR A O 1
ATOM 629 N N . THR A 1 78 ? -8.145 3.725 2.943 1.00 98.50 78 THR A N 1
ATOM 630 C CA . THR A 1 78 ? -8.712 4.809 3.730 1.00 98.50 78 THR A CA 1
ATOM 631 C C . THR A 1 78 ? -8.925 4.316 5.147 1.00 98.50 78 THR A C 1
ATOM 633 O O . THR A 1 78 ? -9.532 3.262 5.322 1.00 98.50 78 THR A O 1
ATOM 636 N N . VAL A 1 79 ? -8.485 5.072 6.149 1.00 98.69 79 VAL A N 1
ATOM 637 C CA . VAL A 1 79 ? -8.757 4.769 7.558 1.00 98.69 79 VAL A CA 1
ATOM 638 C C . VAL A 1 79 ? -9.654 5.849 8.134 1.00 98.69 79 VAL A C 1
ATOM 640 O O . VAL A 1 79 ? -9.389 7.041 7.981 1.00 98.69 79 VAL A O 1
ATOM 643 N N . GLN A 1 80 ? -10.727 5.423 8.787 1.00 98.69 80 GLN A N 1
ATOM 644 C CA . GLN A 1 80 ? -11.664 6.277 9.495 1.00 98.69 80 GLN A CA 1
ATOM 645 C C . GLN A 1 80 ? -11.648 5.923 10.979 1.00 98.69 80 GLN A C 1
ATOM 647 O O . GLN A 1 80 ? -11.959 4.793 11.362 1.00 98.69 80 GLN A O 1
ATOM 652 N N . ASN A 1 81 ? -11.285 6.904 11.800 1.00 98.62 81 ASN A N 1
ATOM 653 C CA . ASN A 1 81 ? -11.344 6.821 13.248 1.00 98.62 81 ASN A CA 1
ATOM 654 C C . ASN A 1 81 ? -12.700 7.348 13.726 1.00 98.62 81 ASN A C 1
ATOM 656 O O . ASN A 1 81 ? -12.934 8.545 13.659 1.00 98.62 81 ASN A O 1
ATOM 660 N N . ASN A 1 82 ? -13.577 6.479 14.224 1.00 98.62 82 ASN A N 1
ATOM 661 C CA . ASN A 1 82 ? -14.845 6.872 14.847 1.00 98.62 82 ASN A CA 1
ATOM 662 C C . ASN A 1 82 ? -14.778 6.908 16.381 1.00 98.62 82 ASN A C 1
ATOM 664 O O . ASN A 1 82 ? -15.796 7.195 17.006 1.00 98.62 82 ASN A O 1
ATOM 668 N N . PHE A 1 83 ? -13.614 6.636 16.984 1.00 98.25 83 PHE A N 1
ATOM 669 C CA . PHE A 1 83 ? -13.414 6.840 18.415 1.00 98.25 83 PHE A CA 1
ATOM 670 C C . PHE A 1 83 ? -13.497 8.324 18.768 1.00 98.25 83 PHE A C 1
ATOM 672 O O . PHE A 1 83 ? -13.117 9.189 17.980 1.00 98.25 83 PHE A O 1
ATOM 679 N N . SER A 1 84 ? -13.907 8.601 20.007 1.00 97.75 84 SER A N 1
ATOM 680 C CA . SER A 1 84 ? -13.834 9.936 20.612 1.00 97.75 84 SER A CA 1
ATOM 681 C C . SER A 1 84 ? -12.400 10.384 20.927 1.00 97.75 84 SER A C 1
ATOM 683 O O . SER A 1 84 ? -12.176 11.549 21.237 1.00 97.75 84 SER A O 1
ATOM 685 N N . ASN A 1 85 ? -11.425 9.473 20.837 1.00 97.56 85 ASN A N 1
ATOM 686 C CA . ASN A 1 85 ? -10.012 9.712 21.128 1.00 97.56 85 ASN A CA 1
ATOM 687 C C . ASN A 1 85 ? -9.134 9.479 19.891 1.00 97.56 85 ASN A C 1
ATOM 689 O O . ASN A 1 85 ? -9.504 8.743 18.972 1.00 97.56 85 ASN A O 1
ATOM 693 N N . ALA A 1 86 ? -7.945 10.087 19.886 1.00 98.31 86 ALA A N 1
ATOM 694 C CA . ALA A 1 86 ? -6.957 9.859 18.839 1.00 98.31 86 ALA A CA 1
ATOM 695 C C . ALA A 1 86 ? -6.417 8.417 18.868 1.00 98.31 86 ALA A C 1
ATOM 697 O O . ALA A 1 86 ? -6.217 7.825 19.938 1.00 98.31 86 ALA A O 1
ATOM 698 N N . VAL A 1 87 ? -6.175 7.865 17.681 1.00 98.44 87 VAL A N 1
ATOM 699 C CA . VAL A 1 87 ? -5.682 6.500 17.477 1.00 98.44 87 VAL A CA 1
ATOM 700 C C . VAL A 1 87 ? -4.426 6.534 16.622 1.00 98.44 87 VAL A C 1
ATOM 702 O O . VAL A 1 87 ? -4.418 7.138 15.556 1.00 98.44 87 VAL A O 1
ATOM 705 N N . THR A 1 88 ? -3.390 5.829 17.060 1.00 98.56 88 THR A N 1
ATOM 706 C CA . THR A 1 88 ? -2.201 5.545 16.256 1.00 98.56 88 THR A CA 1
ATOM 707 C C . THR A 1 88 ? -2.457 4.281 15.441 1.00 98.56 88 THR A C 1
ATOM 709 O O . THR A 1 88 ? -2.690 3.205 16.012 1.00 98.56 88 THR A O 1
ATOM 712 N N . PHE A 1 89 ? -2.472 4.414 14.114 1.00 98.38 89 PHE A N 1
ATOM 713 C CA . PHE A 1 89 ? -2.767 3.318 13.196 1.00 98.38 89 PHE A CA 1
ATOM 714 C C . PHE A 1 89 ? -1.607 2.323 13.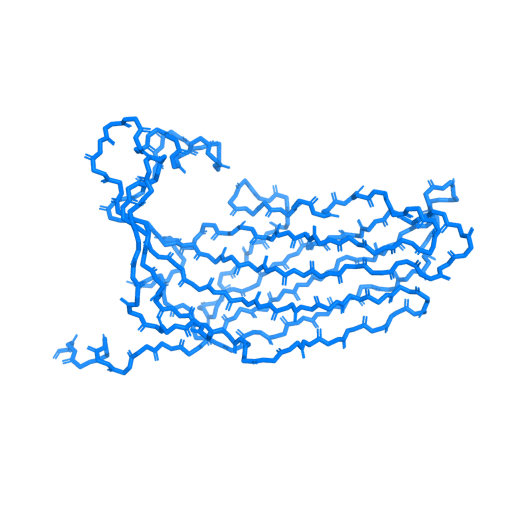126 1.00 98.38 89 PHE A C 1
ATOM 716 O O . PHE A 1 89 ? -0.446 2.708 13.032 1.00 98.38 89 PHE A O 1
ATOM 723 N N . GLY A 1 90 ? -1.920 1.025 13.174 1.00 97.44 90 GLY A N 1
ATOM 724 C CA . GLY A 1 90 ? -0.898 -0.023 13.177 1.00 97.44 90 GLY A CA 1
ATOM 725 C C . GLY A 1 90 ? -0.129 -0.175 11.859 1.00 97.44 90 GLY A C 1
ATOM 726 O O . GLY A 1 90 ? 0.992 -0.673 11.890 1.00 97.44 90 GLY A O 1
ATOM 727 N N . GLY A 1 91 ? -0.713 0.240 10.729 1.00 97.75 91 GLY A N 1
ATOM 728 C CA . GLY A 1 91 ? -0.122 0.046 9.400 1.00 97.75 91 GLY A CA 1
ATOM 729 C C . GLY A 1 91 ? 0.022 -1.422 8.996 1.00 97.75 91 GLY A C 1
ATOM 730 O O . GLY A 1 91 ? -0.452 -2.336 9.684 1.00 97.75 91 GLY A O 1
ATOM 731 N N . VAL A 1 92 ? 0.673 -1.656 7.862 1.00 97.94 92 VAL A N 1
ATOM 732 C CA . VAL A 1 92 ? 1.105 -2.981 7.424 1.00 97.94 92 VAL A CA 1
ATOM 733 C C . VAL A 1 92 ? 2.251 -3.455 8.320 1.00 97.94 92 VAL A C 1
ATOM 735 O O . VAL A 1 92 ? 3.249 -2.777 8.521 1.00 97.94 92 VAL A O 1
ATOM 738 N N . ARG A 1 93 ? 2.106 -4.652 8.885 1.00 97.56 93 ARG A N 1
ATOM 739 C CA . ARG A 1 93 ? 3.153 -5.319 9.672 1.00 97.56 93 ARG A CA 1
ATOM 740 C C . ARG A 1 93 ? 3.968 -6.270 8.810 1.00 97.56 93 ARG A C 1
ATOM 742 O O . ARG A 1 93 ? 5.149 -6.476 9.065 1.00 97.56 93 ARG A O 1
ATOM 749 N N . GLN A 1 94 ? 3.316 -6.902 7.844 1.00 97.12 94 GLN A N 1
ATOM 750 C CA . GLN A 1 94 ? 3.903 -7.920 6.988 1.00 97.12 94 GLN A CA 1
ATOM 751 C C . GLN A 1 94 ? 3.073 -8.046 5.712 1.00 97.12 94 GLN A C 1
ATOM 753 O O . GLN A 1 94 ? 1.872 -7.764 5.720 1.00 97.1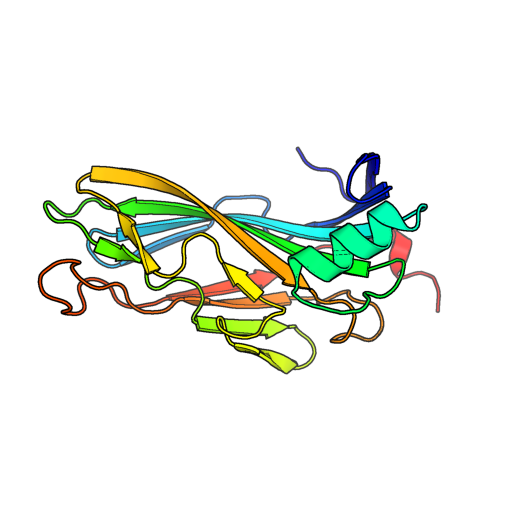2 94 GLN A O 1
ATOM 758 N N . LEU A 1 95 ? 3.684 -8.530 4.639 1.00 95.00 95 LEU A N 1
ATOM 759 C CA . LEU A 1 95 ? 2.976 -9.008 3.465 1.00 95.00 95 LEU A CA 1
ATOM 760 C C . LEU A 1 95 ? 3.593 -10.296 2.921 1.00 95.00 95 LEU A C 1
ATOM 762 O O . LEU A 1 95 ? 4.785 -10.549 3.093 1.00 95.00 95 LEU A O 1
ATOM 766 N N . THR A 1 96 ? 2.776 -11.095 2.242 1.00 92.44 96 THR A N 1
ATOM 767 C CA . THR A 1 96 ? 3.239 -12.236 1.450 1.00 92.44 96 THR A CA 1
ATOM 768 C C . THR A 1 96 ? 2.939 -12.008 -0.023 1.00 92.44 96 THR A C 1
ATOM 770 O O . THR A 1 96 ? 1.868 -11.526 -0.404 1.00 92.44 96 THR A O 1
ATOM 773 N N . ILE A 1 97 ? 3.904 -12.360 -0.861 1.00 87.62 97 ILE A N 1
ATOM 774 C CA . ILE A 1 97 ? 3.813 -12.326 -2.318 1.00 87.62 97 ILE A CA 1
ATOM 775 C C . ILE A 1 97 ? 3.619 -13.776 -2.779 1.00 87.62 97 ILE A C 1
ATOM 777 O O . ILE A 1 97 ? 4.205 -14.689 -2.206 1.00 87.62 97 ILE A O 1
ATOM 781 N N . GLY A 1 98 ? 2.743 -14.016 -3.762 1.00 68.25 98 GLY A N 1
ATOM 782 C CA . GLY A 1 98 ? 2.197 -15.343 -4.098 1.00 68.25 98 GLY A CA 1
ATOM 783 C C . GLY A 1 98 ? 3.178 -16.501 -4.362 1.00 68.25 98 GLY A C 1
ATOM 784 O O . GLY A 1 98 ? 2.729 -17.641 -4.389 1.00 68.25 98 GLY A O 1
ATOM 785 N N . ASN A 1 99 ? 4.476 -16.244 -4.517 1.00 66.56 99 ASN A N 1
ATOM 786 C CA . ASN A 1 99 ? 5.541 -17.252 -4.594 1.00 66.56 99 ASN A CA 1
ATOM 787 C C . ASN A 1 99 ? 6.076 -17.706 -3.213 1.00 66.56 99 ASN A C 1
ATOM 789 O O . ASN A 1 99 ? 7.004 -18.505 -3.153 1.00 66.56 99 ASN A O 1
ATOM 793 N N . GLY A 1 100 ? 5.539 -17.170 -2.114 1.00 71.62 100 GLY A N 1
ATOM 794 C CA . GLY A 1 100 ? 5.967 -17.462 -0.744 1.00 71.62 100 GLY A CA 1
ATOM 795 C C . GLY A 1 100 ? 6.946 -16.448 -0.147 1.00 71.62 100 GLY A C 1
ATOM 796 O O . GLY A 1 100 ? 7.287 -16.578 1.026 1.00 71.62 100 GLY A O 1
ATOM 797 N N . SER A 1 101 ? 7.375 -15.423 -0.894 1.00 85.62 101 SER A N 1
ATOM 798 C CA . SER A 1 101 ? 8.210 -14.355 -0.331 1.00 85.62 101 SER A CA 1
ATOM 799 C C . SER A 1 101 ? 7.441 -13.557 0.721 1.00 85.62 101 SER A C 1
ATOM 801 O O . SER A 1 101 ? 6.301 -13.144 0.496 1.00 85.62 101 SER A O 1
ATOM 803 N N . ILE A 1 102 ? 8.086 -13.327 1.861 1.00 90.88 102 ILE A N 1
ATOM 804 C CA . ILE A 1 102 ? 7.556 -12.564 2.990 1.00 90.88 102 ILE A CA 1
ATOM 805 C C . ILE A 1 102 ? 8.378 -11.285 3.116 1.00 90.88 102 ILE A C 1
ATOM 807 O O . ILE A 1 102 ? 9.603 -11.361 3.162 1.00 90.88 102 ILE A O 1
ATOM 811 N N . LEU A 1 103 ? 7.704 -10.139 3.199 1.00 91.94 103 LEU A N 1
ATOM 812 C CA . LEU A 1 103 ? 8.318 -8.856 3.546 1.00 91.94 103 LEU A CA 1
ATOM 813 C C . LEU A 1 103 ? 7.688 -8.332 4.831 1.00 91.94 103 LEU A C 1
ATOM 815 O O . LEU A 1 103 ? 6.469 -8.413 5.008 1.00 91.94 103 LEU A O 1
ATOM 819 N N . ASN A 1 104 ? 8.498 -7.787 5.725 1.00 95.44 104 ASN A N 1
ATOM 820 C CA . ASN A 1 104 ? 8.009 -7.074 6.896 1.00 95.44 104 ASN A CA 1
ATOM 821 C C . ASN A 1 104 ? 7.662 -5.633 6.516 1.00 95.44 104 ASN A C 1
ATOM 823 O O . ASN A 1 104 ? 8.248 -5.055 5.607 1.00 95.44 104 ASN A O 1
ATOM 827 N N . GLY A 1 105 ? 6.731 -5.023 7.248 1.00 93.06 105 GLY A N 1
ATOM 828 C CA . GLY A 1 105 ? 6.373 -3.611 7.064 1.00 93.06 105 GLY A CA 1
ATOM 829 C C . GLY A 1 105 ? 7.528 -2.645 7.348 1.00 93.06 105 GLY A C 1
ATOM 830 O O . GLY A 1 105 ? 7.454 -1.485 6.981 1.00 93.06 105 GLY A O 1
ATOM 831 N N . THR A 1 106 ? 8.591 -3.125 7.998 1.00 93.62 106 THR A N 1
ATOM 832 C CA . THR A 1 106 ? 9.816 -2.371 8.289 1.00 93.62 106 THR A CA 1
ATOM 833 C C . THR A 1 106 ? 10.919 -2.570 7.253 1.00 93.62 106 THR A C 1
ATOM 835 O O . THR A 1 106 ? 11.979 -1.969 7.397 1.00 93.62 106 THR A O 1
ATOM 838 N N . ASP A 1 107 ? 10.728 -3.449 6.268 1.00 92.38 107 ASP A N 1
ATOM 839 C CA . ASP A 1 107 ? 11.725 -3.645 5.218 1.00 92.38 107 ASP A CA 1
ATOM 840 C C . ASP A 1 107 ? 11.757 -2.398 4.324 1.00 92.38 107 ASP A C 1
ATOM 842 O O .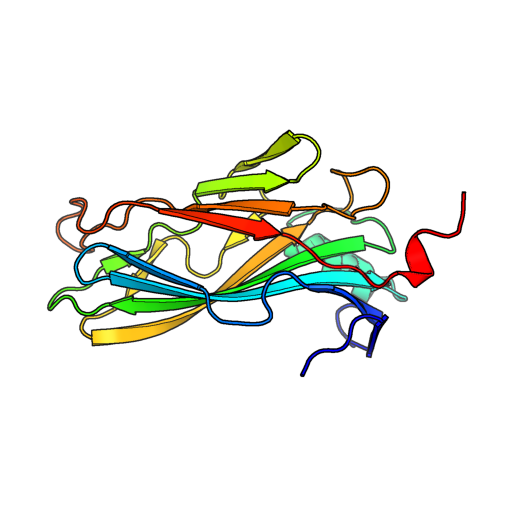 ASP A 1 107 ? 10.707 -1.876 3.963 1.00 92.38 107 ASP A O 1
ATOM 846 N N . GLU A 1 108 ? 12.941 -1.955 3.890 1.00 89.75 108 GLU A N 1
ATOM 847 C CA . GLU A 1 108 ? 13.110 -0.741 3.058 1.00 89.75 108 GLU A CA 1
ATOM 848 C C . GLU A 1 108 ? 12.313 -0.778 1.740 1.00 89.75 108 GLU A C 1
ATOM 850 O O . GLU A 1 108 ? 12.007 0.244 1.128 1.00 89.75 108 GLU A O 1
ATOM 855 N N . LEU A 1 109 ? 11.952 -1.984 1.299 1.00 91.50 109 LEU A N 1
ATOM 856 C CA . LEU A 1 109 ? 11.167 -2.227 0.095 1.00 91.50 109 LEU A CA 1
ATOM 857 C C . LEU A 1 109 ? 9.666 -2.006 0.299 1.00 91.50 109 LEU A C 1
ATOM 859 O O . LEU A 1 109 ? 8.928 -2.071 -0.685 1.00 91.50 109 LEU A O 1
ATOM 863 N N . VAL A 1 110 ? 9.218 -1.794 1.539 1.00 94.56 110 VAL A N 1
ATOM 864 C CA . VAL A 1 110 ? 7.826 -1.601 1.944 1.00 94.56 110 VAL A CA 1
ATOM 865 C C . VAL A 1 110 ? 7.684 -0.220 2.568 1.00 94.56 110 VAL A C 1
ATOM 867 O O . VAL A 1 110 ? 8.230 0.070 3.624 1.00 94.56 110 VAL A O 1
ATOM 870 N N . ILE A 1 111 ? 6.907 0.635 1.917 1.00 95.75 111 ILE A N 1
ATOM 871 C CA . ILE A 1 111 ? 6.636 1.993 2.378 1.00 95.75 111 ILE A CA 1
ATOM 872 C C . ILE A 1 111 ? 5.138 2.084 2.612 1.00 95.75 111 ILE A C 1
ATOM 874 O O . ILE A 1 111 ? 4.363 2.033 1.658 1.00 95.75 111 ILE A O 1
ATOM 878 N N . ASP A 1 112 ? 4.733 2.197 3.870 1.00 97.44 112 ASP A N 1
ATOM 879 C CA . ASP A 1 112 ? 3.348 2.425 4.269 1.00 97.44 112 ASP A CA 1
ATOM 880 C C . ASP A 1 112 ? 3.222 3.811 4.912 1.00 97.44 112 ASP A C 1
ATOM 882 O O . ASP A 1 112 ? 3.622 4.011 6.058 1.00 97.44 112 ASP A O 1
ATOM 886 N N . ASP A 1 113 ? 2.664 4.774 4.174 1.00 96.81 113 ASP A N 1
ATOM 887 C CA . ASP A 1 113 ? 2.536 6.158 4.650 1.00 96.81 113 ASP A CA 1
ATOM 888 C C . ASP A 1 113 ? 1.494 6.333 5.771 1.00 96.81 113 ASP A C 1
ATOM 890 O O . ASP A 1 113 ? 1.427 7.403 6.372 1.00 96.81 113 ASP A O 1
ATOM 894 N N . GLY A 1 114 ? 0.691 5.306 6.072 1.00 96.69 114 GLY A N 1
ATOM 895 C CA . GLY A 1 114 ? -0.216 5.318 7.215 1.00 96.69 114 GLY A CA 1
ATOM 896 C C . GLY A 1 114 ? 0.330 4.591 8.439 1.00 96.69 114 GLY A C 1
ATOM 897 O O . GLY A 1 114 ? -0.319 4.602 9.489 1.00 96.69 114 GLY A O 1
ATOM 898 N N . GLN A 1 115 ? 1.487 3.932 8.348 1.00 96.50 115 GLN A N 1
ATOM 899 C CA . GLN A 1 115 ? 2.055 3.211 9.479 1.00 96.50 115 GLN A CA 1
ATOM 900 C C . GLN A 1 115 ? 2.431 4.176 10.604 1.00 96.50 115 GLN A C 1
ATOM 902 O O . GLN A 1 115 ? 3.212 5.102 10.427 1.00 96.50 115 GLN A O 1
ATOM 907 N N . SER A 1 116 ? 1.903 3.919 11.802 1.00 96.00 116 SER A N 1
ATOM 908 C CA . SER A 1 116 ? 2.077 4.768 12.989 1.00 96.00 116 SER A CA 1
ATOM 909 C C . SER A 1 116 ? 1.489 6.179 12.872 1.00 96.00 116 SER A C 1
ATOM 911 O O . SER A 1 116 ? 1.711 7.000 13.761 1.00 96.00 116 SER A O 1
ATOM 913 N N . GLU A 1 117 ? 0.678 6.454 11.849 1.00 97.88 117 GLU A N 1
ATOM 914 C CA . GLU A 1 117 ? 0.001 7.741 11.717 1.00 97.88 117 GLU A CA 1
ATOM 915 C C . GLU A 1 117 ? -1.040 7.949 12.820 1.00 97.88 117 GLU A C 1
ATOM 917 O O . GLU A 1 117 ? -1.787 7.038 13.201 1.00 97.88 117 GLU A O 1
ATOM 922 N N . GLN A 1 118 ? -1.113 9.183 13.318 1.00 98.06 118 GLN A N 1
ATOM 923 C CA . GLN A 1 118 ? -2.098 9.587 14.311 1.00 98.06 118 GLN A CA 1
ATOM 924 C C . GLN A 1 118 ? -3.374 10.085 13.630 1.00 98.06 118 GLN A C 1
ATOM 926 O O . GLN A 1 118 ? -3.407 11.110 12.948 1.00 98.06 118 GLN A O 1
ATOM 931 N N . LEU A 1 119 ? -4.474 9.393 13.898 1.00 98.31 119 LEU A N 1
ATOM 932 C CA . LEU A 1 119 ? -5.807 9.758 13.446 1.00 98.31 119 LEU A CA 1
ATOM 933 C C . LEU A 1 119 ? -6.554 10.440 14.584 1.00 98.31 119 LEU A C 1
ATOM 935 O O . LEU A 1 119 ? -6.886 9.807 15.588 1.00 98.31 119 LEU A O 1
ATOM 939 N N . LEU A 1 120 ? -6.853 11.728 14.419 1.00 98.50 120 LEU A N 1
ATOM 940 C CA . LEU A 1 120 ? -7.702 12.469 15.352 1.00 98.50 120 LEU A CA 1
ATOM 941 C C . LEU A 1 120 ? -9.121 11.862 15.416 1.00 98.50 120 LEU A C 1
ATOM 943 O O . LEU A 1 120 ? -9.529 11.165 14.476 1.00 98.50 120 LEU A O 1
ATOM 947 N N . PRO A 1 121 ? -9.876 12.110 16.501 1.00 98.56 121 PRO A N 1
ATOM 948 C CA . PRO A 1 121 ? -11.263 11.665 16.624 1.00 98.56 121 PRO A CA 1
ATOM 949 C C . PRO A 1 121 ? -12.104 12.041 15.401 1.00 98.56 121 PRO A C 1
ATOM 951 O O . PRO A 1 121 ? -11.975 13.146 14.877 1.00 98.56 121 PRO A O 1
ATOM 954 N N . HIS A 1 122 ? -12.964 11.129 14.950 1.00 98.25 122 HIS A N 1
ATOM 955 C CA . HIS A 1 122 ? -1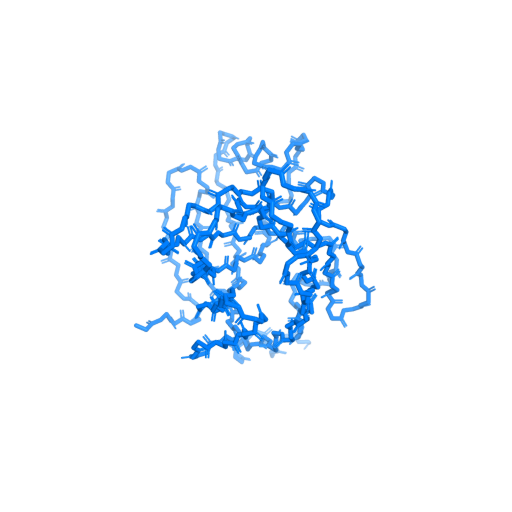3.907 11.336 13.837 1.00 98.25 122 HIS A CA 1
ATOM 956 C C . HIS A 1 122 ? -13.272 11.723 12.488 1.00 98.25 122 HIS A C 1
ATOM 958 O O . HIS A 1 122 ? -13.963 12.197 11.586 1.00 98.25 122 HIS A O 1
ATOM 964 N N . THR A 1 123 ? -11.964 11.500 12.313 1.00 98.31 123 THR A N 1
ATOM 965 C CA . THR A 1 123 ? -11.274 11.805 11.053 1.00 98.31 123 THR A CA 1
ATOM 966 C C . THR A 1 123 ? -11.214 10.621 10.104 1.00 98.31 123 THR A C 1
ATOM 968 O O . THR A 1 123 ? -11.218 9.454 10.500 1.00 98.31 123 THR A O 1
ATOM 971 N N . LYS A 1 124 ? -11.119 10.946 8.814 1.00 98.44 124 LYS A N 1
ATOM 972 C CA . LYS A 1 124 ? -10.922 10.002 7.720 1.00 98.44 124 LYS A CA 1
ATOM 973 C C . LYS A 1 124 ? -9.724 10.451 6.894 1.00 98.44 124 LYS A C 1
ATOM 975 O O . LYS A 1 124 ? -9.690 11.597 6.452 1.00 98.44 124 LYS A O 1
ATOM 980 N N . ARG A 1 125 ? -8.752 9.564 6.683 1.00 98.44 125 ARG A N 1
ATOM 981 C CA . ARG A 1 125 ? -7.544 9.842 5.892 1.00 98.44 125 ARG A CA 1
ATOM 982 C C . ARG A 1 125 ? -7.277 8.746 4.876 1.00 98.44 125 ARG A C 1
ATOM 984 O O . ARG A 1 125 ? -7.621 7.588 5.102 1.00 98.44 125 ARG A O 1
ATOM 991 N N . VAL A 1 126 ? -6.697 9.145 3.750 1.00 98.50 126 VAL A N 1
ATOM 992 C CA . VAL A 1 126 ? -6.289 8.255 2.662 1.00 98.50 126 VAL A CA 1
ATOM 993 C C . VAL A 1 126 ? -4.781 8.088 2.729 1.00 98.50 126 VAL A C 1
ATOM 995 O O . VAL A 1 126 ? -4.064 9.075 2.855 1.00 98.50 126 VAL A O 1
ATOM 998 N N . PHE A 1 127 ? -4.349 6.844 2.606 1.00 98.50 127 PHE A N 1
ATOM 999 C CA . PHE A 1 127 ? -2.975 6.389 2.720 1.00 98.50 127 PHE A CA 1
ATOM 1000 C C . PHE A 1 127 ? -2.629 5.490 1.534 1.00 98.50 127 PHE A C 1
ATOM 1002 O O . PHE A 1 1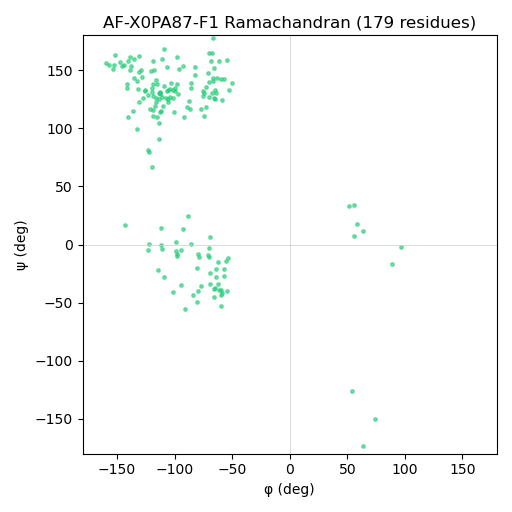27 ? -3.512 4.978 0.825 1.00 98.50 127 PHE A O 1
ATOM 1009 N N . THR A 1 128 ? -1.340 5.303 1.302 1.00 97.69 128 THR A N 1
ATOM 1010 C CA . THR A 1 128 ? -0.791 4.430 0.286 1.00 97.69 128 THR A CA 1
ATOM 1011 C C . THR A 1 128 ? 0.323 3.537 0.810 1.00 97.69 128 THR A C 1
ATOM 1013 O O . THR A 1 128 ? 1.196 3.950 1.563 1.00 97.69 128 THR A O 1
ATOM 1016 N N . ILE A 1 129 ? 0.304 2.297 0.322 1.00 97.31 129 ILE A N 1
ATOM 1017 C CA . ILE A 1 129 ? 1.395 1.339 0.477 1.00 97.31 129 ILE A CA 1
ATOM 1018 C C . ILE A 1 129 ? 2.092 1.216 -0.871 1.00 97.31 129 ILE A C 1
ATOM 1020 O O . ILE A 1 129 ? 1.431 1.030 -1.899 1.00 97.31 129 ILE A O 1
ATOM 1024 N N . HIS A 1 130 ? 3.414 1.290 -0.863 1.00 94.88 130 HIS A N 1
ATOM 1025 C CA . HIS A 1 130 ? 4.290 1.034 -1.994 1.00 94.88 130 HIS A CA 1
ATOM 1026 C C . HIS A 1 130 ? 5.217 -0.131 -1.658 1.00 94.88 130 HIS A C 1
ATOM 1028 O O . HIS A 1 130 ? 5.875 -0.114 -0.624 1.00 94.88 130 HIS A O 1
ATOM 1034 N N . VAL A 1 131 ? 5.271 -1.140 -2.529 1.00 93.50 131 VAL A N 1
ATOM 1035 C CA . VAL A 1 131 ? 6.159 -2.293 -2.344 1.00 93.50 131 VAL A CA 1
ATOM 1036 C C . VAL A 1 131 ? 6.942 -2.561 -3.616 1.00 93.50 131 VAL A C 1
ATOM 1038 O O . VAL A 1 131 ? 6.331 -2.817 -4.655 1.00 93.50 131 VAL A O 1
ATOM 1041 N N . LEU A 1 132 ? 8.274 -2.555 -3.549 1.00 91.94 132 LEU A N 1
ATOM 1042 C CA . LEU A 1 132 ? 9.110 -2.994 -4.666 1.00 91.94 132 LEU A CA 1
ATOM 1043 C C . LEU A 1 132 ? 9.030 -4.521 -4.788 1.00 91.94 132 LEU A C 1
ATOM 1045 O O . LEU A 1 132 ? 9.417 -5.234 -3.866 1.00 91.94 132 LEU A O 1
ATOM 1049 N N . ILE A 1 133 ? 8.541 -5.037 -5.922 1.00 87.62 133 ILE A N 1
ATOM 1050 C CA . ILE A 1 133 ? 8.304 -6.484 -6.097 1.00 87.62 133 ILE A CA 1
ATOM 1051 C C . ILE A 1 133 ? 9.256 -7.165 -7.089 1.00 87.62 133 ILE A C 1
ATOM 1053 O O . ILE A 1 133 ? 9.214 -8.384 -7.247 1.00 87.62 133 ILE A O 1
ATOM 1057 N N . ASP A 1 134 ? 10.131 -6.395 -7.737 1.00 75.69 134 ASP A N 1
ATOM 1058 C CA . ASP A 1 134 ? 10.905 -6.799 -8.921 1.00 75.69 134 ASP A CA 1
ATOM 1059 C C . ASP A 1 134 ? 12.007 -7.853 -8.683 1.00 75.69 134 ASP A C 1
ATOM 1061 O O . ASP A 1 134 ? 12.776 -8.169 -9.582 1.00 75.69 134 ASP A O 1
ATOM 1065 N N . LYS A 1 135 ? 12.085 -8.418 -7.473 1.00 61.81 135 LYS A N 1
ATOM 1066 C CA . LYS A 1 135 ? 13.041 -9.473 -7.090 1.00 61.81 135 LYS A CA 1
ATOM 1067 C C . LYS A 1 135 ? 12.388 -10.748 -6.565 1.00 61.81 135 LYS A C 1
ATOM 1069 O O . LYS A 1 135 ? 13.087 -11.708 -6.267 1.00 61.81 135 LYS A O 1
ATOM 1074 N N . PHE A 1 136 ? 11.066 -10.751 -6.413 1.00 61.62 136 PHE A N 1
ATOM 1075 C CA . PHE A 1 136 ? 10.377 -11.784 -5.643 1.00 61.62 136 PHE A CA 1
ATOM 1076 C C . PHE A 1 136 ? 9.515 -12.699 -6.492 1.00 61.62 136 PHE A C 1
ATOM 1078 O O . PHE A 1 136 ? 8.901 -13.588 -5.952 1.00 61.62 136 PHE A O 1
ATOM 1085 N N . THR A 1 137 ? 9.420 -12.529 -7.804 1.00 57.16 137 THR A N 1
ATOM 1086 C CA . THR A 1 137 ? 8.779 -13.539 -8.660 1.00 57.16 137 THR A CA 1
ATOM 1087 C C . THR A 1 137 ? 9.502 -13.551 -9.994 1.00 57.16 137 THR A C 1
ATOM 1089 O O . THR A 1 137 ? 10.022 -12.509 -10.396 1.00 57.16 137 THR A O 1
ATOM 1092 N N . ASP A 1 138 ? 9.473 -14.682 -10.697 1.00 57.22 138 ASP A N 1
ATOM 1093 C CA . ASP A 1 138 ? 10.192 -14.885 -11.964 1.00 57.22 138 ASP A CA 1
ATOM 1094 C C . ASP A 1 138 ? 9.851 -13.836 -13.046 1.00 57.22 138 ASP A C 1
ATOM 1096 O O . ASP A 1 138 ? 10.570 -13.711 -14.035 1.00 57.22 138 ASP A O 1
ATOM 1100 N N . ARG A 1 139 ? 8.769 -13.053 -12.860 1.00 60.97 139 ARG A N 1
ATOM 1101 C CA . ARG A 1 139 ? 8.333 -11.954 -13.748 1.00 60.97 139 ARG A CA 1
ATOM 1102 C C . ARG A 1 139 ? 7.747 -10.718 -13.038 1.00 60.97 139 ARG A C 1
ATOM 1104 O O . ARG A 1 139 ? 7.024 -9.948 -13.662 1.00 60.97 139 ARG A O 1
ATOM 1111 N N . ALA A 1 140 ? 7.963 -10.542 -11.733 1.00 73.75 140 ALA A N 1
ATOM 1112 C CA . ALA A 1 140 ? 7.262 -9.521 -10.929 1.00 73.75 140 ALA A CA 1
ATOM 1113 C C . ALA A 1 140 ? 5.712 -9.549 -11.069 1.00 73.75 140 ALA A C 1
ATOM 1115 O O . ALA A 1 140 ? 5.034 -8.520 -11.013 1.00 73.75 140 ALA A O 1
ATOM 1116 N N . HIS A 1 141 ? 5.144 -10.743 -11.261 1.00 84.94 141 HIS A N 1
ATOM 1117 C CA . HIS A 1 141 ? 3.731 -10.996 -11.567 1.00 84.94 141 HIS A CA 1
ATOM 1118 C C . HIS A 1 141 ? 3.061 -11.872 -10.482 1.00 84.94 141 HIS A C 1
ATOM 1120 O O . HIS A 1 141 ? 2.709 -13.028 -10.730 1.00 84.94 141 HIS A O 1
ATOM 1126 N N . PRO A 1 142 ? 2.898 -11.378 -9.238 1.00 87.31 142 PRO A N 1
ATOM 1127 C CA . PRO A 1 142 ? 2.229 -12.146 -8.195 1.00 87.31 142 PRO A CA 1
ATOM 1128 C C . PRO A 1 142 ? 0.747 -12.387 -8.491 1.00 87.31 142 PRO A C 1
ATOM 1130 O O . PRO A 1 142 ? -0.034 -11.452 -8.611 1.00 87.31 142 PRO A O 1
ATOM 1133 N N . GLN A 1 143 ? 0.324 -13.652 -8.465 1.00 88.00 143 GLN A N 1
ATOM 1134 C CA . GLN A 1 143 ? -1.093 -14.028 -8.597 1.00 88.00 143 GLN A CA 1
ATOM 1135 C C . GLN A 1 143 ? -1.959 -13.506 -7.440 1.00 88.00 143 GLN A C 1
ATOM 1137 O O . GLN A 1 143 ? -3.158 -13.269 -7.584 1.00 88.00 143 GLN A O 1
ATOM 1142 N N . LYS A 1 144 ? -1.356 -13.329 -6.262 1.00 90.19 144 LYS A N 1
ATOM 1143 C CA . LYS A 1 144 ? -2.000 -12.773 -5.073 1.00 90.19 144 LYS A CA 1
ATOM 1144 C C . LYS A 1 144 ? -0.978 -12.090 -4.173 1.00 90.19 144 LYS A C 1
ATOM 1146 O O . LYS A 1 144 ? 0.194 -12.471 -4.162 1.00 90.19 144 LYS A O 1
ATOM 1151 N N . VAL A 1 145 ? -1.452 -11.128 -3.393 1.00 92.56 145 VAL A N 1
ATOM 1152 C CA . VAL A 1 145 ? -0.715 -10.508 -2.288 1.00 92.56 145 VAL A CA 1
ATOM 1153 C C . VAL A 1 145 ? -1.561 -10.622 -1.027 1.00 92.56 145 VAL A C 1
ATOM 1155 O O . VAL A 1 145 ? -2.749 -10.313 -1.062 1.00 92.56 145 VAL A O 1
ATOM 1158 N N . HIS A 1 146 ? -0.983 -11.054 0.089 1.00 95.31 146 HIS A N 1
ATOM 1159 C CA . HIS A 1 146 ? -1.649 -11.006 1.394 1.00 95.31 146 HIS A CA 1
ATOM 1160 C C . HIS A 1 146 ? -1.023 -9.886 2.213 1.00 95.31 146 HIS A C 1
ATOM 1162 O O . HIS A 1 146 ? 0.183 -9.890 2.424 1.00 95.31 146 HIS A O 1
ATOM 1168 N N . LEU A 1 147 ? -1.822 -8.927 2.669 1.00 96.81 147 LEU A N 1
ATOM 1169 C CA . LEU A 1 147 ? -1.383 -7.881 3.590 1.00 96.81 147 LEU A CA 1
ATOM 1170 C C . LEU A 1 147 ? -1.814 -8.239 5.009 1.00 96.81 147 LEU A C 1
ATOM 1172 O O . LEU A 1 147 ? -2.976 -8.583 5.217 1.00 96.81 147 LEU A O 1
ATOM 1176 N N . TYR A 1 148 ? -0.923 -8.089 5.983 1.00 97.88 148 TYR A N 1
ATOM 1177 C CA . TYR A 1 148 ? -1.219 -8.270 7.402 1.00 97.88 148 TYR A CA 1
ATOM 1178 C C . TYR A 1 148 ? -1.045 -6.938 8.121 1.00 97.88 148 TYR A C 1
ATOM 1180 O O . TYR A 1 148 ? 0.076 -6.463 8.303 1.00 97.88 148 TYR A O 1
ATOM 1188 N N . PHE A 1 149 ? -2.150 -6.341 8.555 1.00 98.44 149 PHE A N 1
ATOM 1189 C CA . PHE A 1 149 ? -2.150 -5.089 9.301 1.00 98.44 149 PHE A CA 1
ATOM 1190 C C . PHE A 1 149 ? -1.954 -5.333 10.798 1.00 98.44 149 PHE A C 1
ATOM 1192 O O . PHE A 1 149 ? -2.520 -6.262 11.386 1.00 98.44 149 PHE A O 1
ATOM 1199 N N . GLY A 1 150 ? -1.150 -4.476 11.422 1.00 98.00 150 GLY A N 1
ATOM 1200 C CA . GLY A 1 150 ? -0.938 -4.454 12.862 1.00 98.00 150 GLY A CA 1
ATOM 1201 C C . GLY A 1 150 ? -2.166 -3.961 13.630 1.00 98.00 150 GLY A C 1
ATOM 1202 O O . GLY A 1 150 ? -3.091 -3.364 13.081 1.00 98.00 150 GLY A O 1
ATOM 1203 N N . SER A 1 151 ? -2.179 -4.202 14.940 1.00 98.06 151 SER A N 1
ATOM 1204 C CA . SER A 1 151 ? -3.184 -3.613 15.828 1.00 98.06 151 SER A CA 1
ATOM 1205 C C . SER A 1 151 ? -2.958 -2.113 16.018 1.00 98.06 151 SER A C 1
ATOM 1207 O O . SER A 1 151 ? -1.810 -1.684 16.134 1.00 98.06 151 SER A O 1
ATOM 1209 N N . SER A 1 152 ? -4.036 -1.353 16.191 1.00 98.31 152 SER A N 1
ATOM 1210 C CA . SER A 1 152 ? -3.976 0.082 16.492 1.00 98.31 152 SER A CA 1
ATOM 1211 C C . SER A 1 152 ? -4.083 0.350 17.992 1.00 98.31 152 SER A C 1
ATOM 1213 O O . SER A 1 152 ? -4.728 -0.401 18.740 1.00 98.31 152 SER A O 1
ATOM 1215 N N . LYS A 1 153 ? -3.472 1.447 18.436 1.00 98.38 153 LYS A N 1
ATOM 1216 C CA . LYS A 1 153 ? -3.400 1.842 19.849 1.00 98.38 153 LYS A CA 1
ATOM 1217 C C . LYS A 1 153 ? -4.039 3.209 20.063 1.00 98.38 153 LYS A C 1
ATOM 1219 O O . LYS A 1 153 ? -3.997 4.051 19.173 1.00 98.38 153 LYS A O 1
ATOM 1224 N N . GLY A 1 154 ? -4.611 3.444 21.240 1.00 97.31 154 GLY A N 1
ATOM 1225 C CA . GLY A 1 154 ? -4.969 4.804 21.642 1.00 97.31 154 GLY A CA 1
ATOM 1226 C C . GLY A 1 154 ? -3.692 5.630 21.769 1.00 97.31 154 GLY A C 1
ATOM 1227 O O . GLY A 1 154 ? -2.746 5.171 22.408 1.00 97.31 154 GLY A O 1
ATOM 1228 N N . THR A 1 155 ? -3.644 6.819 21.167 1.00 94.38 155 THR A N 1
ATOM 1229 C CA . THR A 1 155 ? -2.393 7.593 21.075 1.00 94.38 155 THR A CA 1
ATOM 1230 C C . THR A 1 155 ? -1.831 7.962 22.449 1.00 94.38 155 THR A C 1
ATOM 1232 O O . THR A 1 155 ? -0.630 7.875 22.660 1.00 94.38 155 THR A O 1
ATOM 1235 N N . VAL A 1 156 ? -2.697 8.309 23.407 1.00 93.00 156 VAL A N 1
ATOM 1236 C CA . VAL A 1 156 ? -2.281 8.675 24.774 1.00 93.00 156 VAL A CA 1
ATOM 1237 C C . VAL A 1 156 ? -2.079 7.445 25.656 1.00 93.00 156 VAL A C 1
ATOM 1239 O O . VAL A 1 156 ? -1.121 7.358 26.413 1.00 93.00 156 VAL A O 1
ATOM 1242 N N . THR A 1 157 ? -2.992 6.476 25.581 1.00 94.50 157 THR A N 1
ATOM 1243 C CA . THR A 1 157 ? -2.989 5.327 26.499 1.00 94.50 157 THR A CA 1
ATOM 1244 C C . THR A 1 157 ? -1.982 4.254 26.104 1.00 94.50 157 THR A C 1
ATOM 1246 O O . THR A 1 157 ? -1.667 3.394 26.923 1.00 94.50 157 THR A O 1
ATOM 1249 N N . LEU A 1 158 ? -1.545 4.243 24.838 1.00 93.88 158 LEU A N 1
ATOM 1250 C CA . LEU A 1 158 ? -0.714 3.211 24.208 1.00 93.88 158 LEU A CA 1
ATOM 1251 C C . LEU A 1 158 ? -1.306 1.791 24.285 1.00 93.88 158 LEU A C 1
ATOM 1253 O O . LEU A 1 158 ? -0.675 0.813 23.874 1.00 93.88 158 LEU A O 1
ATOM 1257 N N . ARG A 1 159 ? -2.548 1.664 24.766 1.00 97.19 159 ARG A N 1
ATOM 1258 C CA . ARG A 1 159 ? -3.282 0.404 24.854 1.00 97.19 159 ARG A CA 1
ATOM 1259 C C . ARG A 1 159 ? -3.909 0.085 23.507 1.00 97.19 159 ARG A C 1
ATOM 1261 O O . ARG A 1 159 ? -4.353 0.978 22.787 1.00 97.19 159 ARG A O 1
ATOM 1268 N N . LYS A 1 160 ? -3.981 -1.206 23.184 1.00 97.88 160 LYS A N 1
ATOM 1269 C CA . LYS A 1 160 ? -4.670 -1.706 21.989 1.00 97.88 160 LYS A CA 1
ATOM 1270 C C . LYS A 1 160 ? -6.147 -1.298 22.029 1.00 97.88 160 LYS A C 1
ATOM 1272 O O . LYS A 1 160 ? -6.844 -1.657 22.972 1.00 97.88 160 LYS A O 1
ATOM 1277 N N . VAL A 1 161 ? -6.616 -0.609 20.988 1.00 97.94 161 VAL A N 1
ATOM 1278 C CA . VAL A 1 161 ? -8.028 -0.191 20.831 1.00 97.94 161 VAL A CA 1
ATOM 1279 C C . VAL A 1 161 ? -8.718 -0.868 19.650 1.00 97.94 161 VAL A C 1
ATOM 1281 O O . VAL A 1 161 ? -9.940 -0.993 19.642 1.00 97.94 161 VAL A O 1
ATOM 1284 N N . ALA A 1 162 ? -7.949 -1.357 18.675 1.00 97.88 162 ALA A N 1
ATOM 1285 C CA . ALA A 1 162 ? -8.448 -2.138 17.551 1.00 97.88 162 ALA A CA 1
ATOM 1286 C C . ALA A 1 162 ? -7.461 -3.266 17.226 1.00 97.88 162 ALA A C 1
ATOM 1288 O O . ALA A 1 162 ? -6.246 -3.054 17.194 1.00 97.88 162 ALA A O 1
ATOM 1289 N N . ALA A 1 163 ? -7.975 -4.478 17.014 1.00 98.19 163 ALA A N 1
ATOM 1290 C CA . ALA A 1 163 ? -7.162 -5.593 16.540 1.00 98.19 163 ALA A CA 1
ATOM 1291 C C . ALA A 1 163 ? -6.709 -5.359 15.091 1.00 98.19 163 ALA A C 1
ATOM 1293 O O . ALA A 1 163 ? -7.345 -4.606 14.354 1.00 98.19 163 ALA A O 1
ATOM 1294 N N . GLY A 1 164 ? -5.627 -6.029 14.694 1.00 97.62 164 GLY A N 1
ATOM 1295 C CA . GLY A 1 164 ? -5.217 -6.082 13.296 1.00 97.62 164 GLY A CA 1
ATOM 1296 C C . GLY A 1 164 ? -6.214 -6.858 12.430 1.00 97.62 164 GLY A C 1
ATOM 1297 O O . GLY A 1 164 ? -7.222 -7.403 12.901 1.00 97.62 164 GLY A O 1
ATOM 1298 N N . PHE A 1 165 ? -5.922 -6.907 11.142 1.00 98.12 165 PHE A N 1
ATOM 1299 C CA . PHE A 1 165 ? -6.672 -7.685 10.166 1.00 98.12 165 PHE A CA 1
ATOM 1300 C C . PHE A 1 165 ? -5.748 -8.076 9.023 1.00 98.12 165 PHE A C 1
ATOM 1302 O O . PHE A 1 165 ? -4.682 -7.492 8.838 1.00 98.12 165 PHE A O 1
ATOM 1309 N N . ASP A 1 166 ? -6.170 -9.053 8.245 1.00 97.06 166 ASP A N 1
ATOM 1310 C CA . ASP A 1 166 ? -5.467 -9.484 7.058 1.00 97.06 166 ASP A CA 1
ATOM 1311 C C . ASP A 1 166 ? -6.344 -9.272 5.818 1.00 97.06 166 ASP A C 1
ATOM 1313 O O . ASP A 1 166 ? -7.572 -9.246 5.900 1.00 97.06 166 ASP A O 1
ATOM 1317 N N . CYS A 1 167 ? -5.705 -9.031 4.677 1.00 94.94 167 CYS A N 1
ATOM 1318 C CA . CYS A 1 167 ? -6.378 -8.739 3.422 1.00 94.94 167 CYS A CA 1
ATOM 1319 C C . CYS A 1 167 ? -5.724 -9.503 2.279 1.00 94.94 167 CYS A C 1
ATOM 1321 O O . CYS A 1 167 ? -4.573 -9.238 1.925 1.00 94.94 167 CYS A O 1
ATOM 1323 N N . LEU A 1 168 ? -6.479 -10.425 1.685 1.00 94.12 168 LEU A N 1
ATOM 1324 C CA . LEU A 1 168 ? -6.061 -11.136 0.488 1.00 94.12 168 LEU A CA 1
ATOM 1325 C C . LEU A 1 168 ? -6.453 -10.353 -0.770 1.00 94.12 168 LEU A C 1
ATOM 1327 O O . LEU A 1 168 ? -7.626 -10.069 -1.012 1.00 94.12 168 LEU A O 1
ATOM 1331 N N . LEU A 1 169 ? -5.454 -10.051 -1.591 1.00 92.75 169 LEU A N 1
ATOM 1332 C CA . LEU A 1 169 ? -5.560 -9.301 -2.833 1.00 92.75 169 LEU A CA 1
ATOM 1333 C C . LEU A 1 169 ? -5.228 -10.222 -4.018 1.00 92.75 169 LEU A C 1
ATOM 1335 O O . LEU A 1 169 ? -4.058 -10.326 -4.390 1.00 92.75 169 LEU A O 1
ATOM 1339 N N . PRO A 1 170 ? -6.213 -10.913 -4.621 1.00 91.25 170 PRO A N 1
ATOM 1340 C CA . PRO A 1 170 ? -5.986 -11.659 -5.861 1.00 91.25 170 PRO A CA 1
ATOM 1341 C C . PRO A 1 170 ? -5.704 -10.671 -6.993 1.00 91.25 170 PRO A C 1
ATOM 1343 O O . PRO A 1 170 ? -6.467 -9.722 -7.137 1.00 91.25 170 PRO A O 1
ATOM 1346 N N . ILE A 1 171 ? -4.644 -10.844 -7.781 1.00 90.19 171 ILE A N 1
ATOM 1347 C CA . ILE A 1 171 ? -4.281 -9.916 -8.861 1.00 90.19 171 ILE A CA 1
ATOM 1348 C C . ILE A 1 171 ? -4.754 -10.473 -10.202 1.00 90.19 171 ILE A C 1
ATOM 1350 O O . ILE A 1 171 ? -4.518 -11.627 -10.535 1.00 90.19 171 ILE A O 1
ATOM 1354 N N . THR A 1 172 ? -5.417 -9.635 -10.992 1.00 90.00 172 THR A N 1
ATOM 1355 C CA . THR A 1 172 ? -5.745 -9.914 -12.392 1.00 90.00 172 THR A CA 1
ATOM 1356 C C . THR A 1 172 ? -4.773 -9.174 -13.304 1.00 90.00 172 THR A C 1
ATOM 1358 O O . THR A 1 172 ? -4.570 -7.971 -13.125 1.00 90.00 172 THR A O 1
ATOM 1361 N N . TYR A 1 173 ? -4.234 -9.880 -14.296 1.00 88.00 173 TYR A N 1
ATOM 1362 C CA . TYR A 1 173 ? -3.385 -9.356 -15.369 1.00 88.00 173 TYR A CA 1
ATOM 1363 C C . TYR A 1 173 ? -4.138 -9.368 -16.708 1.00 88.00 173 TYR A C 1
ATOM 1365 O O . TYR A 1 173 ? -5.220 -9.949 -16.817 1.00 88.00 173 TYR A O 1
ATOM 1373 N N . ASP A 1 174 ? -3.590 -8.702 -17.724 1.00 74.50 174 ASP A N 1
ATOM 1374 C CA . ASP A 1 174 ? -4.107 -8.816 -19.091 1.00 74.50 174 ASP A CA 1
ATOM 1375 C C . ASP A 1 174 ? -3.673 -10.159 -19.697 1.00 74.50 174 ASP A C 1
ATOM 1377 O O . ASP A 1 174 ? -2.497 -10.517 -19.616 1.00 74.50 174 ASP A O 1
ATOM 1381 N N . ARG A 1 175 ? -4.610 -10.900 -20.303 1.00 57.16 175 ARG A N 1
ATOM 1382 C CA . ARG A 1 175 ? -4.370 -12.265 -20.815 1.00 57.16 175 ARG A CA 1
ATOM 1383 C C . ARG A 1 175 ? -3.344 -12.311 -21.951 1.00 57.16 175 ARG A C 1
ATOM 1385 O O . ARG A 1 175 ? -2.726 -13.342 -22.153 1.00 57.16 175 ARG A O 1
ATOM 1392 N N . ALA A 1 176 ? -3.105 -11.197 -22.642 1.00 52.72 176 ALA A N 1
ATOM 1393 C CA . ALA A 1 176 ? -2.138 -11.127 -23.741 1.00 52.72 176 ALA A CA 1
ATOM 1394 C C . ALA A 1 176 ? -0.656 -11.236 -23.306 1.00 52.72 176 ALA A C 1
ATOM 1396 O O . ALA A 1 176 ? 0.224 -11.200 -24.160 1.00 52.72 176 ALA A O 1
ATOM 1397 N N . ALA A 1 177 ? -0.360 -11.319 -22.002 1.00 47.75 177 ALA A N 1
ATOM 1398 C CA . ALA A 1 177 ? 1.006 -11.450 -21.481 1.00 47.75 177 ALA A CA 1
ATOM 1399 C C . ALA A 1 177 ? 1.421 -12.895 -21.128 1.00 47.75 177 ALA A C 1
ATOM 1401 O O . ALA A 1 177 ? 2.596 -13.109 -20.832 1.00 47.75 177 ALA A O 1
ATOM 1402 N N . ASP A 1 178 ? 0.492 -13.861 -21.154 1.00 40.62 178 ASP A N 1
ATOM 1403 C CA . ASP A 1 178 ? 0.771 -15.267 -20.806 1.00 40.62 178 ASP A CA 1
ATOM 1404 C C . ASP A 1 178 ? 1.026 -16.174 -22.029 1.00 40.62 178 ASP A C 1
ATOM 1406 O O . ASP A 1 178 ? 1.538 -17.276 -21.859 1.00 40.62 178 ASP A O 1
ATOM 1410 N N . ASP A 1 179 ? 0.788 -15.700 -23.259 1.00 33.91 179 ASP A N 1
ATOM 1411 C CA . ASP A 1 179 ? 0.927 -16.499 -24.496 1.00 33.91 179 ASP A CA 1
ATOM 1412 C C . ASP A 1 179 ? 2.341 -16.474 -25.121 1.00 33.91 179 ASP A C 1
ATOM 1414 O O . ASP A 1 179 ? 2.514 -16.703 -26.316 1.00 33.91 179 ASP A O 1
ATOM 1418 N N . SER A 1 180 ? 3.381 -16.204 -24.332 1.00 32.44 180 SER A N 1
ATOM 1419 C CA . SER A 1 180 ? 4.771 -16.386 -24.773 1.00 32.44 180 SER A CA 1
ATOM 1420 C C . SER A 1 180 ? 5.500 -17.343 -23.830 1.00 32.44 180 SER A C 1
ATOM 1422 O O . SER A 1 180 ? 6.217 -16.916 -22.912 1.00 32.44 180 SER A O 1
ATOM 1424 N N . VAL A 1 181 ? 5.246 -18.633 -24.057 1.00 35.28 181 VAL A N 1
ATOM 1425 C CA . VAL A 1 181 ? 6.116 -19.765 -23.710 1.00 35.28 181 VAL A CA 1
ATOM 1426 C C . VAL A 1 181 ? 6.682 -20.306 -25.013 1.00 35.28 181 VAL A C 1
ATOM 1428 O O . VAL A 1 181 ? 5.876 -20.496 -25.950 1.00 35.28 181 VAL A O 1
#

Mean predicted aligned error: 5.15 Å

Sequence (181 aa):
MYKIGQYYNSAKYGRIKLTGISTKRNVVYTRNQLITTINWAKICTNTPKTAAQRINSASDYNLDKVSNPYTYLKVQYTVQNNFSNAVTFGGVRQLTIGNGSILNGTDELVIDDGQSEQLLPHTKRVFTIHVLIDKFTDRAHPQKVHLYFGSSKGTVTLRKVAAGFDCLLPITYDRAADDSV

Organism: NCBI:txid1423743